Protein AF-Q9WV62-F1 (afdb_monomer)

Structure (mmCIF, N/CA/C/O backbone):
data_AF-Q9WV62-F1
#
_entry.id   AF-Q9WV62-F1
#
loop_
_atom_site.group_PDB
_atom_site.id
_atom_site.type_symbol
_atom_site.label_atom_id
_atom_site.label_alt_id
_atom_site.label_comp_id
_atom_site.label_asym_id
_atom_site.label_entity_id
_atom_site.label_seq_id
_atom_site.pdbx_PDB_ins_code
_atom_site.Cartn_x
_atom_site.Cartn_y
_atom_site.Cartn_z
_atom_site.occupancy
_atom_site.B_iso_or_equiv
_atom_site.auth_seq_id
_atom_site.auth_comp_id
_atom_site.auth_asym_id
_atom_site.auth_atom_id
_atom_site.pdbx_PDB_model_num
ATOM 1 N N . GLU A 1 1 ? -4.08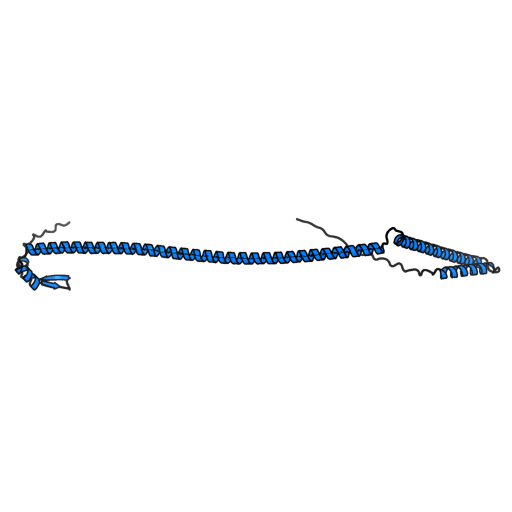3 11.890 56.267 1.00 41.19 1 GLU A N 1
ATOM 2 C CA . GLU A 1 1 ? -5.499 12.283 56.407 1.00 41.19 1 GLU A CA 1
ATOM 3 C C . GLU A 1 1 ? -6.311 11.123 55.871 1.00 41.19 1 GLU A C 1
ATOM 5 O O . GLU A 1 1 ? -6.013 10.694 54.770 1.00 41.19 1 GLU A O 1
ATOM 10 N N . GLU A 1 2 ? -7.192 10.442 56.586 1.00 40.41 2 GLU A N 1
ATOM 11 C CA . GLU A 1 2 ? -7.879 10.621 57.874 1.00 40.41 2 GLU A CA 1
ATOM 12 C C . GLU A 1 2 ? -7.953 9.192 58.484 1.00 40.41 2 GLU A C 1
ATOM 14 O O . GLU A 1 2 ? -7.933 8.214 57.744 1.00 40.41 2 GLU A O 1
ATOM 19 N N . GLY A 1 3 ? -7.889 8.916 59.784 1.00 34.06 3 GLY A N 1
ATOM 20 C CA . GLY A 1 3 ? -8.551 9.593 60.890 1.00 34.06 3 GLY A CA 1
ATOM 21 C C . GLY A 1 3 ? -9.685 8.684 61.392 1.00 34.06 3 GLY A C 1
ATOM 22 O O . GLY A 1 3 ? -10.777 8.761 60.860 1.00 34.06 3 GLY A O 1
ATOM 23 N N . GLU A 1 4 ? -9.348 7.819 62.361 1.00 38.19 4 GLU A N 1
ATOM 24 C CA . GLU A 1 4 ? -10.166 7.227 63.445 1.00 38.19 4 GLU A CA 1
ATOM 25 C C . GLU A 1 4 ? -11.560 6.606 63.188 1.00 38.19 4 GLU A C 1
ATOM 27 O O . GLU A 1 4 ? -12.448 7.208 62.604 1.00 38.19 4 GLU A O 1
ATOM 32 N N . LEU A 1 5 ? -11.818 5.448 63.814 1.00 36.91 5 LEU A N 1
ATOM 33 C CA . LEU A 1 5 ? -12.642 5.360 65.039 1.00 36.91 5 LEU A CA 1
ATOM 34 C C . LEU A 1 5 ? -12.782 3.894 65.483 1.00 36.91 5 LEU A C 1
ATOM 36 O O . LEU A 1 5 ? -13.153 3.015 64.707 1.00 36.91 5 LEU A O 1
ATOM 40 N N . GLY A 1 6 ? -12.434 3.639 66.745 1.00 34.38 6 GLY A N 1
ATOM 41 C CA . GLY A 1 6 ? -12.672 2.370 67.427 1.00 34.38 6 GLY A CA 1
ATOM 42 C C . GLY A 1 6 ? -14.039 2.322 68.113 1.00 34.38 6 GLY A C 1
ATOM 43 O O . GLY A 1 6 ? -14.614 3.361 68.410 1.00 34.38 6 GLY A O 1
ATOM 44 N N . GLU A 1 7 ? -14.499 1.111 68.424 1.00 36.28 7 GLU A N 1
ATOM 45 C CA . GLU A 1 7 ? -15.554 0.817 69.407 1.00 36.28 7 GLU A CA 1
ATOM 46 C C . GLU A 1 7 ? -15.188 -0.524 70.070 1.00 36.28 7 GLU A C 1
ATOM 48 O O . GLU A 1 7 ? -14.979 -1.536 69.405 1.00 36.28 7 GLU A O 1
ATOM 53 N N . ASP A 1 8 ? -14.746 -0.520 71.326 1.00 34.59 8 ASP A N 1
ATOM 54 C CA . ASP A 1 8 ? -15.547 -0.531 72.561 1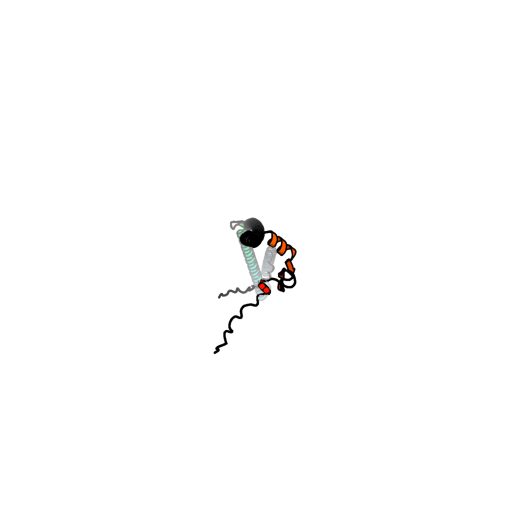.00 34.59 8 ASP A CA 1
ATOM 55 C C . ASP A 1 8 ? -16.194 -1.891 72.906 1.00 34.59 8 ASP A C 1
ATOM 57 O O . ASP A 1 8 ? -17.351 -2.187 72.644 1.00 34.59 8 ASP A O 1
ATOM 61 N N . GLY A 1 9 ? -15.413 -2.708 73.621 1.00 32.50 9 GLY A N 1
ATOM 62 C CA . GLY A 1 9 ? -15.735 -3.043 75.013 1.00 32.50 9 GLY A CA 1
ATOM 63 C C . GLY A 1 9 ? -17.034 -3.798 75.324 1.00 32.50 9 GLY A C 1
ATOM 64 O O . GLY A 1 9 ? -17.860 -3.306 76.094 1.00 32.50 9 GLY A O 1
ATOM 65 N N . GLU A 1 10 ? -17.159 -5.063 74.912 1.00 35.91 10 GLU A N 1
ATOM 66 C CA . GLU A 1 10 ? -18.197 -5.960 75.444 1.00 35.91 10 GLU A CA 1
ATOM 67 C C . GLU A 1 10 ? -17.921 -6.382 76.905 1.00 35.91 10 GLU A C 1
ATOM 69 O O . GLU A 1 10 ? -17.281 -7.395 77.208 1.00 35.91 10 GLU A O 1
ATOM 74 N N . LYS A 1 11 ? -18.471 -5.632 77.868 1.00 35.12 11 LYS A N 1
ATOM 75 C CA . LYS A 1 11 ? -18.585 -6.072 79.270 1.00 35.12 11 LYS A CA 1
ATOM 76 C C . LYS A 1 11 ? -19.773 -7.025 79.440 1.00 35.12 11 LYS A C 1
ATOM 78 O O . LYS A 1 11 ? -20.894 -6.613 79.737 1.00 35.12 11 LYS A O 1
ATOM 83 N N . ARG A 1 12 ? -19.505 -8.332 79.352 1.00 36.25 12 ARG A N 1
ATOM 84 C CA . ARG A 1 12 ? -20.416 -9.413 79.779 1.00 36.25 12 ARG A CA 1
ATOM 85 C C . ARG A 1 12 ? -20.779 -9.286 81.267 1.00 36.25 12 ARG A C 1
ATOM 87 O O . ARG A 1 12 ? -20.014 -9.661 82.156 1.00 36.25 12 ARG A O 1
ATOM 94 N N . LYS A 1 13 ? -21.987 -8.796 81.553 1.00 37.38 13 LYS A N 1
ATOM 95 C CA . LYS A 1 13 ? -22.591 -8.780 82.894 1.00 37.38 13 LYS A CA 1
ATOM 96 C C . LYS A 1 13 ? -23.084 -10.195 83.241 1.00 37.38 13 LYS A C 1
ATOM 98 O O . LYS A 1 13 ? -24.121 -10.634 82.751 1.00 37.38 13 LYS A O 1
ATOM 103 N N . LYS A 1 14 ? -22.341 -10.921 84.087 1.00 36.09 14 LYS A N 1
ATOM 104 C CA . LYS A 1 14 ? -22.789 -12.191 84.692 1.00 36.09 14 LYS A CA 1
ATOM 105 C C . LYS A 1 14 ? -24.082 -11.950 85.481 1.00 36.09 14 LYS A C 1
ATOM 107 O O . LYS A 1 14 ? -24.073 -11.248 86.493 1.00 36.09 14 LYS A O 1
ATOM 112 N N . ARG A 1 15 ? -25.191 -12.531 85.014 1.00 34.88 15 ARG A N 1
ATOM 113 C CA . ARG A 1 15 ? -26.431 -12.662 85.786 1.00 34.88 15 ARG A CA 1
ATOM 114 C C . ARG A 1 15 ? -26.153 -13.577 86.979 1.00 34.88 15 ARG A C 1
ATOM 116 O O . ARG A 1 15 ? -25.592 -14.654 86.833 1.00 34.88 15 ARG A O 1
ATOM 123 N N . ARG A 1 16 ? -26.479 -13.078 88.165 1.00 35.31 16 ARG A N 1
ATOM 124 C CA . ARG A 1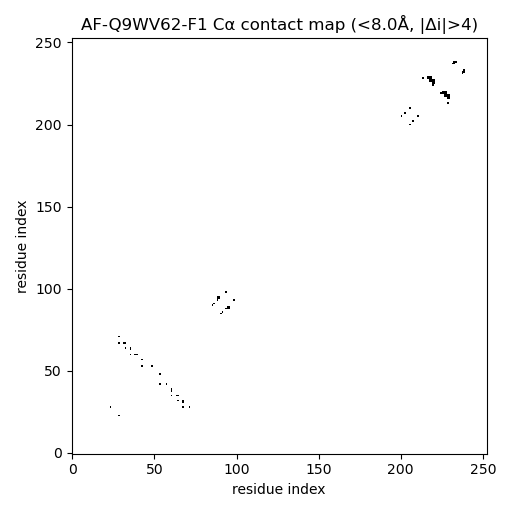 16 ? -26.331 -13.756 89.450 1.00 35.31 16 ARG A CA 1
ATOM 125 C C . ARG A 1 16 ? -27.548 -14.661 89.627 1.00 35.31 16 ARG A C 1
ATOM 127 O O . ARG A 1 16 ? -28.652 -14.148 89.794 1.00 35.31 16 ARG A O 1
ATOM 134 N N . ASP A 1 17 ? -27.337 -15.971 89.566 1.00 33.44 17 ASP A N 1
ATOM 135 C CA . ASP A 1 17 ? -28.358 -16.976 89.853 1.00 33.44 17 ASP A CA 1
ATOM 136 C C . ASP A 1 17 ? -28.825 -16.826 91.308 1.00 33.44 17 ASP A C 1
ATOM 138 O O . ASP A 1 17 ? -28.096 -17.119 92.258 1.00 33.44 17 ASP A O 1
ATOM 142 N N . GLN A 1 18 ? -30.042 -16.312 91.501 1.00 34.94 18 GLN A N 1
ATOM 143 C CA . GLN A 1 18 ? -30.726 -16.404 92.786 1.00 34.94 18 GLN A CA 1
ATOM 144 C C . GLN A 1 18 ? -31.333 -17.800 92.892 1.00 34.94 18 GLN A C 1
ATOM 146 O O . GLN A 1 18 ? -32.339 -18.110 92.258 1.00 34.94 18 GLN A O 1
ATOM 151 N N . ALA A 1 19 ? -30.689 -18.633 93.706 1.00 33.59 19 ALA A N 1
ATOM 152 C CA . ALA A 1 19 ? -31.192 -19.923 94.142 1.00 33.59 19 ALA A CA 1
ATOM 153 C C . ALA A 1 19 ? -32.642 -19.792 94.640 1.00 33.59 19 ALA A C 1
ATOM 155 O O . ALA A 1 19 ? -32.932 -19.078 95.603 1.00 33.59 19 ALA A O 1
ATOM 156 N N . GLY A 1 20 ? -33.554 -20.485 93.958 1.00 34.28 20 GLY A N 1
ATOM 157 C CA . GLY A 1 20 ? -34.961 -20.548 94.316 1.00 34.28 20 GLY A CA 1
ATOM 158 C C . GLY A 1 20 ? -35.141 -21.178 95.693 1.00 34.28 20 GLY A C 1
ATOM 159 O O . GLY A 1 20 ? -34.970 -22.385 95.866 1.00 34.28 20 GLY A O 1
ATOM 160 N N . LYS A 1 21 ? -35.541 -20.368 96.677 1.00 41.75 21 LYS A N 1
ATOM 161 C CA . LYS A 1 21 ? -36.228 -20.878 97.866 1.00 41.75 21 LYS A CA 1
ATOM 162 C C . LYS A 1 21 ? -37.435 -21.683 97.376 1.00 41.75 21 LYS A C 1
ATOM 164 O O . LYS A 1 21 ? -38.286 -21.139 96.672 1.00 41.75 21 LYS A O 1
ATOM 169 N N . LYS A 1 22 ? -37.486 -22.977 97.714 1.00 44.25 22 LYS A N 1
ATOM 170 C CA . LYS A 1 22 ? -38.642 -23.850 97.463 1.00 44.25 22 LYS A CA 1
ATOM 171 C C . LYS A 1 22 ? -39.891 -23.160 98.018 1.00 44.25 22 LYS A C 1
ATOM 173 O O . LYS A 1 22 ? -40.041 -23.049 99.231 1.00 44.25 22 LYS A O 1
ATOM 178 N N . LYS A 1 23 ? -40.751 -22.666 97.124 1.00 53.47 23 LYS A N 1
ATOM 179 C CA . LYS A 1 23 ? -42.037 -22.068 97.487 1.00 53.47 23 LYS A CA 1
ATOM 180 C C . LYS A 1 23 ? -42.923 -23.175 98.054 1.00 53.47 23 LYS A C 1
ATOM 182 O O . LYS A 1 23 ? -43.078 -24.229 97.440 1.00 53.47 23 LYS A O 1
ATOM 187 N N . VAL A 1 24 ? -43.437 -22.953 99.255 1.00 56.94 24 VAL A N 1
ATOM 188 C CA . VAL A 1 24 ? -44.363 -23.862 99.931 1.00 56.94 24 VAL A CA 1
ATOM 189 C C . VAL A 1 24 ? -45.690 -23.830 99.163 1.00 56.94 24 VAL A C 1
ATOM 191 O O . VAL A 1 24 ? -46.169 -22.757 98.806 1.00 56.94 24 VAL A O 1
ATOM 194 N N . SER A 1 25 ? -46.239 -25.005 98.839 1.00 61.03 25 SER A N 1
ATOM 195 C CA . SER A 1 25 ? -47.525 -25.130 98.133 1.00 61.03 25 SER A CA 1
ATOM 196 C C . SER A 1 25 ? -48.659 -24.520 98.976 1.00 61.03 25 SER A C 1
ATOM 198 O O . SER A 1 25 ? -48.584 -24.643 100.202 1.00 61.03 25 SER A O 1
ATOM 200 N N . PRO A 1 26 ? -49.707 -23.920 98.376 1.00 64.62 26 PRO A N 1
ATOM 201 C CA . PRO A 1 26 ? -50.874 -23.408 99.103 1.00 64.62 26 PRO A CA 1
ATOM 202 C C . PRO A 1 26 ? -51.447 -24.402 100.125 1.00 64.62 26 PRO A C 1
ATOM 204 O O . PRO A 1 26 ? -51.700 -24.029 101.270 1.00 64.62 26 PRO A O 1
ATOM 207 N N . ASP A 1 27 ? -51.510 -25.687 99.764 1.00 65.56 27 ASP A N 1
ATOM 208 C CA . ASP A 1 27 ? -51.977 -26.762 100.654 1.00 65.56 27 ASP A CA 1
ATOM 209 C C . ASP A 1 27 ? -51.076 -26.959 101.880 1.00 65.56 27 ASP A C 1
ATOM 211 O O . ASP A 1 27 ? -51.550 -27.170 102.994 1.00 65.56 27 ASP A O 1
ATOM 215 N N . LYS A 1 28 ? -49.758 -26.808 101.706 1.00 66.12 28 LYS A N 1
ATOM 216 C CA . LYS A 1 28 ? -48.784 -26.919 102.802 1.00 66.12 28 LYS A CA 1
ATOM 217 C C . LYS A 1 28 ? -48.803 -25.697 103.725 1.00 66.12 28 LYS A C 1
ATOM 219 O O . LYS A 1 28 ? -48.453 -25.833 104.891 1.00 66.12 28 LYS A O 1
ATOM 224 N N . MET A 1 29 ? -49.210 -24.520 103.235 1.00 64.00 29 MET A N 1
ATOM 225 C CA . MET A 1 29 ? -49.394 -23.326 104.075 1.00 64.00 29 MET A CA 1
ATOM 226 C C . MET A 1 29 ? -50.654 -23.430 104.947 1.00 64.00 29 MET A C 1
ATOM 228 O O . MET A 1 29 ? -50.611 -23.014 106.101 1.00 64.00 29 MET A O 1
ATOM 232 N N . MET A 1 30 ? -51.737 -24.035 104.441 1.00 67.62 30 MET A N 1
ATOM 233 C CA . MET A 1 30 ? -52.932 -24.335 105.248 1.00 67.62 30 MET A CA 1
ATOM 234 C C . MET A 1 30 ? -52.665 -25.406 106.311 1.00 67.62 30 MET A C 1
ATOM 236 O O . MET A 1 30 ? -53.066 -25.240 107.460 1.00 67.62 30 MET A O 1
ATOM 240 N N . GLU A 1 31 ? -51.939 -26.473 105.967 1.00 71.81 31 GLU A N 1
ATOM 241 C CA . GLU A 1 31 ? -51.571 -27.522 106.929 1.00 71.81 31 GLU A CA 1
ATOM 242 C C . GLU A 1 31 ? -50.654 -26.984 108.045 1.00 71.81 31 GLU A C 1
ATOM 244 O O . GLU A 1 31 ? -50.772 -27.372 109.206 1.00 71.81 31 GLU A O 1
ATOM 249 N N . MET A 1 32 ? -49.755 -26.052 107.711 1.00 65.44 32 MET A N 1
ATOM 250 C CA . MET A 1 32 ? -48.879 -25.390 108.681 1.00 65.44 32 MET A CA 1
ATOM 251 C C . MET A 1 32 ? -49.648 -24.422 109.592 1.00 65.44 32 MET A C 1
ATOM 253 O O . MET A 1 32 ? -49.347 -24.357 110.780 1.00 65.44 32 MET A O 1
ATOM 257 N N . GLN A 1 33 ? -50.669 -23.733 109.070 1.00 65.00 33 GLN A N 1
ATOM 258 C CA . GLN A 1 33 ? -51.555 -22.878 109.867 1.00 65.00 33 GLN A CA 1
ATOM 259 C C . GLN A 1 33 ? -52.371 -23.705 110.871 1.00 65.00 33 GLN A C 1
ATOM 261 O O . GLN A 1 33 ? -52.410 -23.371 112.051 1.00 65.00 33 GLN A O 1
ATOM 266 N N . ALA A 1 34 ? -52.934 -24.835 110.430 1.00 75.00 34 ALA A N 1
ATOM 267 C CA . ALA A 1 34 ? -53.681 -25.743 111.300 1.00 75.00 34 ALA A CA 1
ATOM 268 C C . ALA A 1 34 ? -52.812 -26.319 112.436 1.00 75.00 34 ALA A C 1
ATOM 270 O O . ALA A 1 34 ? -53.258 -26.376 113.580 1.00 75.00 34 ALA A O 1
ATOM 271 N N . LYS A 1 35 ? -51.550 -26.673 112.148 1.00 73.25 35 LYS A N 1
ATOM 272 C CA . LYS A 1 35 ? -50.591 -27.149 113.163 1.00 73.25 35 LYS A CA 1
ATOM 273 C C . LYS A 1 35 ? -50.211 -26.065 114.174 1.00 73.25 35 LYS A C 1
ATOM 275 O O . LYS A 1 35 ? -50.093 -26.361 115.356 1.00 73.25 35 LYS A O 1
ATOM 280 N N . ILE A 1 36 ? -50.054 -24.816 113.735 1.00 69.44 36 ILE A N 1
ATOM 281 C CA . ILE A 1 36 ? -49.773 -23.680 114.629 1.00 69.44 36 ILE A CA 1
ATOM 282 C C . ILE A 1 36 ? -50.977 -23.386 115.540 1.00 69.44 36 ILE A C 1
ATOM 284 O O . ILE A 1 36 ? -50.789 -23.137 116.729 1.00 69.44 36 ILE A O 1
ATOM 288 N N . ASP A 1 37 ? -52.206 -23.486 115.027 1.00 68.19 37 ASP A N 1
ATOM 289 C CA . ASP A 1 37 ? -53.429 -23.285 115.815 1.00 68.19 37 ASP A CA 1
ATOM 290 C C . ASP A 1 37 ? -53.674 -24.426 116.827 1.00 68.19 37 ASP A C 1
ATOM 292 O O . ASP A 1 37 ? -54.131 -24.181 117.950 1.00 68.19 37 ASP A O 1
ATOM 296 N N . GLU A 1 38 ? -53.330 -25.668 116.471 1.00 72.94 38 GLU A N 1
ATOM 297 C CA . GLU A 1 38 ? -53.320 -26.810 117.396 1.00 72.94 38 GLU A CA 1
ATOM 298 C C . GLU A 1 38 ? -52.239 -26.671 118.475 1.00 72.94 38 GLU A C 1
ATOM 300 O O . GLU A 1 38 ? -52.534 -26.865 119.656 1.00 72.94 38 GLU A O 1
ATOM 305 N N . GLU A 1 39 ? -51.014 -26.277 118.111 1.00 66.94 39 GLU A N 1
ATOM 306 C CA . GLU A 1 39 ? -49.929 -26.012 119.066 1.00 66.94 39 GLU A CA 1
ATOM 307 C C . GLU A 1 39 ? -50.284 -24.848 120.009 1.00 66.94 39 GLU A C 1
ATOM 309 O O . GLU A 1 39 ? -50.022 -24.929 121.211 1.00 66.94 39 GLU A O 1
ATOM 314 N N . ARG A 1 40 ? -50.959 -23.803 119.507 1.00 65.19 40 ARG A N 1
ATOM 315 C CA . ARG A 1 40 ? -51.464 -22.674 120.303 1.00 65.19 40 ARG A CA 1
ATOM 316 C C . ARG A 1 40 ? -52.536 -23.103 121.307 1.00 65.19 40 ARG A C 1
ATOM 318 O O . ARG A 1 40 ? -52.457 -22.711 122.471 1.00 65.19 40 ARG A O 1
ATOM 325 N N . LYS A 1 41 ? -53.499 -23.937 120.895 1.00 66.00 41 LYS A N 1
ATOM 326 C CA . LYS A 1 41 ? -54.514 -24.507 121.802 1.00 66.00 41 LYS A CA 1
ATOM 327 C C . LYS A 1 41 ? -53.899 -25.453 122.834 1.00 66.00 41 LYS A C 1
ATOM 329 O O . LYS A 1 41 ? -54.262 -25.396 124.006 1.00 66.00 41 LYS A O 1
ATOM 334 N N . ALA A 1 42 ? -52.932 -26.278 122.435 1.00 64.69 42 ALA A N 1
ATOM 335 C CA . ALA A 1 42 ? -52.231 -27.179 123.346 1.00 64.69 42 ALA A CA 1
ATOM 336 C C . ALA A 1 42 ? -51.432 -26.411 124.419 1.00 64.69 42 ALA A C 1
ATOM 338 O O . ALA A 1 42 ? -51.444 -26.804 125.588 1.00 64.69 42 ALA A O 1
ATOM 339 N N . LEU A 1 43 ? -50.801 -25.289 124.051 1.00 57.03 43 LEU A N 1
ATOM 340 C CA . LEU A 1 43 ? -50.105 -24.384 124.978 1.00 57.03 43 LEU A CA 1
ATOM 341 C C . LEU A 1 43 ? -51.041 -23.608 125.916 1.00 57.03 43 LEU A C 1
ATOM 343 O O . LEU A 1 43 ? -50.617 -23.217 127.000 1.00 57.03 43 LEU A O 1
ATOM 347 N N . GLU A 1 44 ? -52.300 -23.393 125.535 1.00 58.09 44 GLU A N 1
ATOM 348 C CA . GLU A 1 44 ? -53.310 -22.750 126.387 1.00 58.09 44 GLU A CA 1
ATOM 349 C C . GLU A 1 44 ? -53.889 -23.715 127.438 1.00 58.09 44 GLU A C 1
ATOM 351 O O . GLU A 1 44 ? -54.230 -23.297 128.542 1.00 58.09 44 GLU A O 1
ATOM 356 N N . THR A 1 45 ? -53.931 -25.018 127.135 1.00 57.94 45 THR A N 1
ATOM 357 C CA . THR A 1 45 ? -54.460 -26.057 128.042 1.00 57.94 45 THR A CA 1
ATOM 358 C C . THR A 1 45 ? -53.463 -26.615 129.068 1.00 57.94 45 THR A C 1
ATOM 360 O O . THR A 1 45 ? -53.886 -27.243 130.037 1.00 57.94 45 THR A O 1
ATOM 363 N N . LYS A 1 46 ? -52.150 -26.395 128.906 1.00 53.47 46 LYS A N 1
ATOM 364 C CA . LYS A 1 46 ? -51.125 -26.832 129.875 1.00 53.47 46 LYS A CA 1
ATOM 365 C C . LYS A 1 46 ? -50.826 -25.711 130.879 1.00 53.47 46 LYS A C 1
ATOM 367 O O . LYS A 1 46 ? -50.114 -24.767 130.551 1.00 53.47 46 LYS A O 1
ATOM 372 N N . LEU A 1 47 ? -51.370 -25.824 132.093 1.00 50.28 47 LEU A N 1
ATOM 373 C CA . LEU A 1 47 ? -51.319 -24.794 133.147 1.00 50.28 47 LEU A CA 1
ATOM 374 C C . LEU A 1 47 ? -50.276 -25.049 134.261 1.00 50.28 47 LEU A C 1
ATOM 376 O O . LEU A 1 47 ? -50.250 -24.292 135.221 1.00 50.28 47 LEU A O 1
ATOM 380 N N . ASP A 1 48 ? -49.382 -26.034 134.096 1.00 50.75 48 ASP A N 1
ATOM 381 C CA . ASP A 1 48 ? -48.292 -26.358 135.040 1.00 50.75 48 ASP A CA 1
ATOM 382 C C . ASP A 1 48 ? -46.921 -26.411 134.334 1.00 50.75 48 ASP A C 1
ATOM 384 O O . ASP A 1 48 ? -46.328 -27.475 134.158 1.00 50.75 48 ASP A O 1
ATOM 388 N N . MET A 1 49 ? -46.408 -25.262 133.887 1.00 51.97 49 MET A N 1
ATOM 389 C CA . MET A 1 49 ? -45.017 -25.131 133.425 1.00 51.97 49 MET A CA 1
ATOM 390 C C . MET A 1 49 ? -44.421 -23.794 133.875 1.00 51.97 49 MET A C 1
ATOM 392 O O . MET A 1 49 ? -45.124 -22.785 133.936 1.00 51.97 49 MET A O 1
ATOM 396 N N . GLU A 1 50 ? -43.119 -23.798 134.172 1.00 56.69 50 GLU A N 1
ATOM 397 C CA . GLU A 1 50 ? -42.339 -22.623 134.571 1.00 56.69 50 GLU A CA 1
ATOM 398 C C . GLU A 1 50 ? -42.505 -21.467 133.567 1.00 56.69 50 GLU A C 1
ATOM 400 O O . GLU A 1 50 ? -42.456 -21.643 132.344 1.00 56.69 50 GLU A O 1
ATOM 405 N N . GLU A 1 51 ? -42.715 -20.259 134.095 1.00 55.38 51 GLU A N 1
ATOM 406 C CA . GLU A 1 51 ? -43.139 -19.063 133.354 1.00 55.38 51 GLU A CA 1
ATOM 407 C C . GLU A 1 51 ? -42.165 -18.666 132.216 1.00 55.38 51 GLU A C 1
ATOM 409 O O . GLU A 1 51 ? -42.573 -18.079 131.207 1.00 55.38 51 GLU A O 1
ATOM 414 N N . GLU A 1 52 ? -40.889 -19.061 132.317 1.00 56.75 52 GLU A N 1
ATOM 415 C CA . GLU A 1 52 ? -39.867 -18.844 131.284 1.00 56.75 52 GLU A CA 1
ATOM 416 C C . GLU A 1 52 ? -40.004 -19.761 130.057 1.00 56.75 52 GLU A C 1
ATOM 418 O O . GLU A 1 52 ? -39.783 -19.304 128.930 1.00 56.75 52 GLU A O 1
ATOM 423 N N . GLU A 1 53 ? -40.389 -21.031 130.222 1.00 57.88 53 GLU A N 1
ATOM 424 C CA . GLU A 1 53 ? -40.566 -21.951 129.088 1.00 57.88 53 GLU A CA 1
ATOM 425 C C . GLU A 1 53 ? -41.848 -21.638 128.312 1.00 57.88 53 GLU A C 1
ATOM 427 O O . GLU A 1 53 ? -41.851 -21.652 127.077 1.00 57.88 53 GLU A O 1
ATOM 432 N N . ARG A 1 54 ? -42.912 -21.230 129.018 1.00 62.34 54 ARG A N 1
ATOM 433 C CA . ARG A 1 54 ? -44.156 -20.756 128.397 1.00 62.34 54 ARG A CA 1
ATOM 434 C C . ARG A 1 54 ? -43.920 -19.508 127.546 1.00 62.34 54 ARG A C 1
ATOM 436 O O . ARG A 1 54 ? -44.444 -19.415 126.436 1.00 62.34 54 ARG A O 1
ATOM 443 N N . ASN A 1 55 ? -43.111 -18.563 128.027 1.00 64.12 55 ASN A N 1
ATOM 444 C CA . ASN A 1 55 ? -42.780 -17.355 127.269 1.00 64.12 55 ASN A CA 1
ATOM 445 C C . ASN A 1 55 ? -41.892 -17.645 126.051 1.00 64.12 55 ASN A C 1
ATOM 447 O O . ASN A 1 55 ? -42.124 -17.061 124.992 1.00 64.12 55 ASN A O 1
ATOM 451 N N . LYS A 1 56 ? -40.931 -18.575 126.145 1.00 72.38 56 LYS A N 1
ATOM 452 C CA . LYS A 1 56 ? -40.126 -19.008 124.986 1.00 72.38 56 LYS A CA 1
ATOM 453 C C . LYS A 1 56 ? -40.975 -19.719 123.932 1.00 72.38 56 LYS A C 1
ATOM 455 O O . LYS A 1 56 ? -40.882 -19.370 122.758 1.00 72.38 56 LYS A O 1
ATOM 460 N N . ALA A 1 57 ? -41.848 -20.639 124.343 1.00 68.06 57 ALA A N 1
ATOM 461 C CA . ALA A 1 57 ? -42.741 -21.358 123.436 1.00 68.06 57 ALA A CA 1
ATOM 462 C C . ALA A 1 57 ? -43.765 -20.424 122.768 1.00 68.06 57 ALA A C 1
ATOM 464 O O . ALA A 1 57 ? -44.019 -20.528 121.569 1.00 68.06 57 ALA A O 1
ATOM 465 N N . ARG A 1 58 ? -44.297 -19.443 123.510 1.00 68.44 58 ARG A N 1
ATOM 466 C CA . ARG A 1 58 ? -45.187 -18.413 122.958 1.00 68.44 58 ARG A CA 1
ATOM 467 C C . ARG A 1 58 ? -44.462 -17.490 121.978 1.00 68.44 58 ARG A C 1
ATOM 469 O O . ARG A 1 58 ? -45.017 -17.176 120.932 1.00 68.44 58 ARG A O 1
ATOM 476 N N . ALA A 1 59 ? -43.221 -17.103 122.274 1.00 76.31 59 ALA A N 1
ATOM 477 C CA . ALA A 1 59 ? -42.400 -16.298 121.371 1.00 76.31 59 ALA A CA 1
ATOM 478 C C . ALA A 1 59 ? -41.989 -17.069 120.103 1.00 76.31 59 ALA A C 1
ATOM 480 O O . ALA A 1 59 ? -41.885 -16.475 119.029 1.00 76.31 59 ALA A O 1
ATOM 481 N N . GLU A 1 60 ? -41.762 -18.382 120.197 1.00 76.81 60 GLU A N 1
ATOM 482 C CA . GLU A 1 60 ? -41.479 -19.227 119.034 1.00 76.81 60 GLU A CA 1
ATOM 483 C C . GLU A 1 60 ? -42.727 -19.435 118.165 1.00 76.81 60 GLU A C 1
ATOM 485 O O . GLU A 1 60 ? -42.634 -19.294 116.945 1.00 76.81 60 GLU A O 1
ATOM 490 N N . LEU A 1 61 ? -43.899 -19.663 118.771 1.00 72.94 61 LEU A N 1
ATOM 491 C CA . LEU A 1 61 ? -45.175 -19.682 118.048 1.00 72.94 61 LEU A CA 1
ATOM 492 C C . LEU A 1 61 ? -45.462 -18.343 117.367 1.00 72.94 61 LEU A C 1
ATOM 494 O O . LEU A 1 61 ? -45.795 -18.325 116.188 1.00 72.94 61 LEU A O 1
ATOM 498 N N . GLU A 1 62 ? -45.245 -17.220 118.052 1.00 77.31 62 GLU A N 1
ATOM 499 C CA . GLU A 1 62 ? -45.439 -15.889 117.469 1.00 77.31 62 GLU A CA 1
ATOM 500 C C . GLU A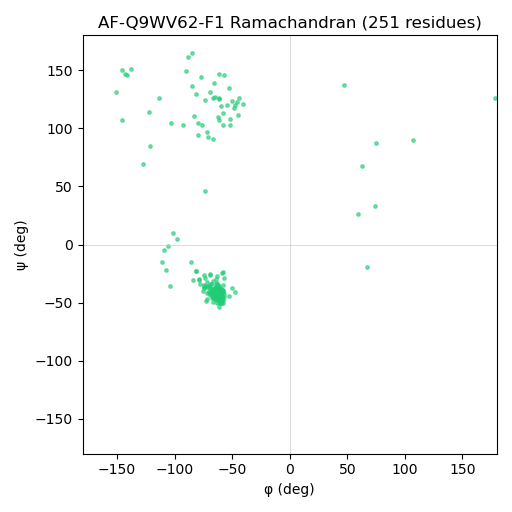 1 62 ? -44.457 -15.621 116.310 1.00 77.31 62 GLU A C 1
ATOM 502 O O . GLU A 1 62 ? -44.806 -14.970 115.324 1.00 77.31 62 GLU A O 1
ATOM 507 N N . ARG A 1 63 ? -43.223 -16.145 116.379 1.00 79.75 63 ARG A N 1
ATOM 508 C CA . ARG A 1 63 ? -42.275 -16.102 115.251 1.00 79.75 63 ARG A CA 1
ATOM 509 C C . ARG A 1 63 ? -42.751 -16.955 114.077 1.00 79.75 63 ARG A C 1
ATOM 511 O O . ARG A 1 63 ? -42.725 -16.465 112.950 1.00 79.75 63 ARG A O 1
ATOM 518 N N . ARG A 1 64 ? -43.219 -18.184 114.326 1.00 75.81 64 ARG A N 1
ATOM 519 C CA . ARG A 1 64 ? -43.760 -19.078 113.287 1.00 75.81 64 ARG A CA 1
ATOM 520 C C . ARG A 1 64 ? -45.013 -18.491 112.629 1.00 75.81 64 ARG A C 1
ATOM 522 O O . ARG A 1 64 ? -45.097 -18.508 111.406 1.00 75.81 64 ARG A O 1
ATOM 529 N N . GLU A 1 65 ? -45.923 -17.895 113.403 1.00 76.25 65 GLU A N 1
ATOM 530 C CA . GLU A 1 65 ? -47.092 -17.160 112.892 1.00 76.25 65 GLU A CA 1
ATOM 531 C C . GLU A 1 65 ? -46.665 -15.973 112.014 1.00 76.25 65 GLU A C 1
ATOM 533 O O . GLU A 1 65 ? -47.160 -15.816 110.897 1.00 76.25 65 GLU A O 1
ATOM 538 N N . LYS A 1 66 ? -45.703 -15.155 112.468 1.00 81.56 66 LYS A N 1
ATOM 539 C CA . LYS A 1 66 ? -45.191 -14.012 111.689 1.00 81.56 66 LYS A CA 1
ATOM 540 C C . LYS A 1 66 ? -44.513 -14.439 110.388 1.00 81.56 66 LYS A C 1
ATOM 542 O O . LYS A 1 66 ? -44.653 -13.745 109.382 1.00 81.56 66 LYS A O 1
ATOM 547 N N . ASP A 1 67 ? -43.776 -15.543 110.389 1.00 81.25 67 ASP A N 1
ATOM 548 C CA . ASP A 1 67 ? -43.100 -16.042 109.191 1.00 81.25 67 ASP A CA 1
ATOM 549 C C . ASP A 1 67 ? -44.079 -16.695 108.203 1.00 81.25 67 ASP A C 1
ATOM 551 O O . ASP A 1 67 ? -43.937 -16.500 106.993 1.00 81.25 67 ASP A O 1
ATOM 555 N N . LEU A 1 68 ? -45.120 -17.378 108.691 1.00 78.00 68 LEU A N 1
ATOM 556 C CA . LEU A 1 68 ? -46.205 -17.901 107.855 1.00 78.00 68 LEU A CA 1
ATOM 557 C C . LEU A 1 68 ? -47.015 -16.754 107.233 1.00 78.00 68 LEU A C 1
ATOM 559 O O . LEU A 1 68 ? -47.263 -16.764 106.027 1.00 78.00 68 LEU A O 1
ATOM 563 N N . LEU A 1 69 ? -47.326 -15.709 108.006 1.00 80.88 69 LEU A N 1
ATOM 564 C CA . LEU A 1 69 ? -48.000 -14.509 107.507 1.00 80.88 69 LEU A CA 1
ATOM 565 C C . LEU A 1 69 ? -47.173 -13.801 106.422 1.00 80.88 69 LEU A C 1
ATOM 567 O O . LEU A 1 69 ? -47.715 -13.422 105.386 1.00 80.88 69 LEU A O 1
ATOM 571 N N . LYS A 1 70 ? -45.853 -13.667 106.613 1.00 84.25 70 LYS A N 1
ATOM 572 C CA . LYS A 1 70 ? -44.951 -13.141 105.573 1.00 84.25 70 LYS A CA 1
ATOM 573 C C . LYS A 1 70 ? -44.956 -14.020 104.326 1.00 84.25 70 LYS A C 1
ATOM 575 O O . LYS A 1 70 ? -45.024 -13.489 103.225 1.00 84.25 70 LYS A O 1
ATOM 580 N N . ALA A 1 71 ? -44.924 -15.345 104.473 1.00 80.50 71 ALA A N 1
ATOM 581 C CA . ALA A 1 71 ? -44.972 -16.268 103.340 1.00 80.50 71 ALA A CA 1
ATOM 582 C C . ALA A 1 71 ? -46.307 -16.190 102.577 1.00 80.50 71 ALA A C 1
ATOM 584 O O . ALA A 1 71 ? -46.308 -16.208 101.345 1.00 80.50 71 ALA A O 1
ATOM 585 N N . GLN A 1 72 ? -47.432 -16.039 103.283 1.00 77.56 72 GLN A N 1
ATOM 586 C CA . GLN A 1 72 ? -48.745 -15.800 102.680 1.00 77.56 72 GLN A CA 1
ATOM 587 C C . GLN A 1 72 ? -48.794 -14.455 101.954 1.00 77.56 72 GLN A C 1
ATOM 589 O O . GLN A 1 72 ? -49.210 -14.413 100.800 1.00 77.56 72 GLN A O 1
ATOM 594 N N . GLN A 1 73 ? -48.304 -13.376 102.572 1.00 84.31 73 GLN A N 1
ATOM 595 C CA . GLN A 1 73 ? -48.211 -12.057 101.937 1.00 84.31 73 GLN A CA 1
ATOM 596 C C . GLN A 1 73 ? -47.310 -12.087 100.695 1.00 84.31 73 GLN A C 1
ATOM 598 O O . GLN A 1 73 ? -47.664 -11.533 99.656 1.00 84.31 73 GLN A O 1
ATOM 603 N N . GLU A 1 74 ? -46.169 -12.777 100.753 1.00 83.88 74 GLU A N 1
ATOM 604 C CA . GLU A 1 74 ? -45.287 -12.974 99.602 1.00 83.88 74 GLU A CA 1
ATOM 605 C C . GLU A 1 74 ? -45.984 -13.774 98.495 1.00 83.88 74 GLU A C 1
ATOM 607 O O . GLU A 1 74 ? -45.926 -13.376 97.330 1.00 83.88 74 GLU A O 1
ATOM 612 N N . HIS A 1 75 ? -46.680 -14.861 98.835 1.00 81.12 75 HIS A N 1
ATOM 613 C CA . HIS A 1 75 ? -47.438 -15.670 97.882 1.00 81.12 75 HIS A CA 1
ATOM 614 C C . HIS A 1 75 ? -48.567 -14.876 97.219 1.00 81.12 75 HIS A C 1
ATOM 616 O O . HIS A 1 75 ? -48.706 -14.910 95.997 1.00 81.12 75 HIS A O 1
ATOM 622 N N . GLN A 1 76 ? -49.319 -14.106 98.002 1.00 82.56 76 GLN A N 1
ATOM 623 C CA . GLN A 1 76 ? -50.400 -13.260 97.511 1.00 82.56 76 GLN A CA 1
ATOM 624 C C . GLN A 1 76 ? -49.851 -12.135 96.625 1.00 82.56 76 GLN A C 1
ATOM 626 O O . GLN A 1 76 ? -50.353 -11.932 95.524 1.00 82.56 76 GLN A O 1
ATOM 631 N N . SER A 1 77 ? -48.719 -11.525 96.997 1.00 84.94 77 SER A N 1
ATOM 632 C CA . SER A 1 77 ? -48.020 -10.550 96.146 1.00 84.94 77 SER A CA 1
ATOM 633 C C . SER A 1 77 ? -47.513 -11.159 94.831 1.00 84.94 77 SER A C 1
ATOM 635 O O . SER A 1 77 ? -47.446 -10.482 93.805 1.00 84.94 77 SER A O 1
ATOM 637 N N . LEU A 1 78 ? -47.126 -12.440 94.837 1.00 82.44 78 LEU A N 1
ATOM 638 C CA . LEU A 1 78 ? -46.683 -13.160 93.645 1.00 82.44 78 LEU A CA 1
ATOM 639 C C . LEU A 1 78 ? -47.860 -13.524 92.743 1.00 82.44 78 LEU A C 1
ATOM 641 O O . LEU A 1 78 ? -47.725 -13.396 91.530 1.00 82.44 78 LEU A O 1
ATOM 645 N N . LEU A 1 79 ? -48.994 -13.930 93.314 1.00 82.12 79 LEU A N 1
ATOM 646 C CA . LEU A 1 79 ? -50.238 -14.162 92.581 1.00 82.12 79 LEU A CA 1
ATOM 647 C C . LEU A 1 79 ? -50.769 -12.872 91.964 1.00 82.12 79 LEU A C 1
ATOM 649 O O . LEU A 1 79 ? -51.139 -12.871 90.797 1.00 82.12 79 LEU A O 1
ATOM 653 N N . GLU A 1 80 ? -50.734 -11.759 92.693 1.00 84.69 80 GLU A N 1
ATOM 654 C CA . GLU A 1 80 ? -51.092 -10.446 92.155 1.00 84.69 80 GLU A CA 1
ATOM 655 C C . GLU A 1 80 ? -50.168 -10.037 91.007 1.00 84.69 80 GLU A C 1
ATOM 657 O O . GLU A 1 80 ? -50.649 -9.558 89.982 1.00 84.69 80 GLU A O 1
ATOM 662 N N . LYS A 1 81 ? -48.854 -10.282 91.122 1.00 83.00 81 LYS A N 1
ATOM 663 C CA . LYS A 1 81 ? -47.895 -10.060 90.026 1.00 83.00 81 LYS A CA 1
ATOM 664 C C . LYS A 1 81 ? -48.158 -10.979 88.832 1.00 83.00 81 LYS A C 1
ATOM 666 O O . LYS A 1 81 ? -48.055 -10.512 87.703 1.00 83.00 81 LYS A O 1
ATOM 671 N N . LEU A 1 82 ? -48.503 -12.247 89.062 1.00 77.31 82 LEU A N 1
ATOM 672 C CA . LEU A 1 82 ? -48.822 -13.212 88.006 1.00 77.31 82 LEU A CA 1
ATOM 673 C C . LEU A 1 82 ? -50.110 -12.809 87.278 1.00 77.31 82 LEU A C 1
ATOM 675 O O . LEU A 1 82 ? -50.087 -12.637 86.068 1.00 77.31 82 LEU A O 1
ATOM 679 N N . SER A 1 83 ? -51.178 -12.509 88.021 1.00 77.06 83 SER A N 1
ATOM 680 C CA . SER A 1 83 ? -52.443 -11.988 87.489 1.00 77.06 83 SER A CA 1
ATOM 681 C C . SER A 1 83 ? -52.247 -10.645 86.780 1.00 77.06 83 SER A C 1
ATOM 683 O O . SER A 1 83 ? -52.874 -10.388 85.759 1.00 77.06 83 SER A O 1
ATOM 685 N N . ALA A 1 84 ? -51.374 -9.764 87.277 1.00 76.88 84 ALA A N 1
ATOM 686 C CA . ALA A 1 84 ? -51.059 -8.509 86.599 1.00 76.88 84 ALA A CA 1
ATOM 687 C C . ALA A 1 84 ? -50.291 -8.733 85.288 1.00 76.88 84 ALA A C 1
ATOM 689 O O . ALA A 1 84 ? -50.489 -7.973 84.344 1.00 76.88 84 ALA A O 1
ATOM 690 N N . LEU A 1 85 ? -49.428 -9.749 85.212 1.00 70.31 85 LEU A N 1
ATOM 691 C CA . LEU A 1 85 ? -48.750 -10.143 83.976 1.00 70.31 85 LEU A CA 1
ATOM 692 C C . LEU A 1 85 ? -49.724 -10.809 83.000 1.00 70.31 85 LEU A C 1
ATOM 694 O O . LEU A 1 85 ? -49.783 -10.386 81.855 1.00 70.31 85 LEU A O 1
ATOM 698 N N . GLU A 1 86 ? -50.552 -11.749 83.450 1.00 67.75 86 GLU A N 1
ATOM 699 C CA . GLU A 1 86 ? -51.603 -12.381 82.642 1.00 67.75 86 GLU A CA 1
ATOM 700 C C . GLU A 1 86 ? -52.598 -11.347 82.112 1.00 67.75 86 GLU A C 1
ATOM 702 O O . GLU A 1 86 ? -52.883 -11.315 80.921 1.00 67.75 86 GLU A O 1
ATOM 707 N N . LYS A 1 87 ? -53.053 -10.409 82.950 1.00 68.75 87 LYS A N 1
ATOM 708 C CA . LYS A 1 87 ? -53.895 -9.290 82.506 1.00 68.75 87 LYS A CA 1
ATOM 709 C C . LYS A 1 87 ? -53.151 -8.326 81.588 1.00 68.75 87 LYS A C 1
ATOM 711 O O . LYS A 1 87 ? -53.777 -7.751 80.715 1.00 68.75 87 LYS A O 1
ATOM 716 N N . LYS A 1 88 ? -51.840 -8.128 81.720 1.00 66.31 88 LYS A N 1
ATOM 717 C CA . LYS A 1 88 ? -51.081 -7.320 80.745 1.00 66.31 88 LYS A CA 1
ATOM 718 C C . LYS A 1 88 ? -50.912 -8.032 79.406 1.00 66.31 88 LYS A C 1
ATOM 720 O O . LYS A 1 88 ? -50.894 -7.361 78.384 1.00 66.31 88 LYS A O 1
ATOM 725 N N . VAL A 1 89 ? -50.822 -9.358 79.418 1.00 63.28 89 VAL A N 1
ATOM 726 C CA . VAL A 1 89 ? -50.710 -10.190 78.215 1.00 63.28 89 VAL A CA 1
ATOM 727 C C . VAL A 1 89 ? -52.069 -10.358 77.518 1.00 63.28 89 VAL A C 1
ATOM 729 O O . VAL A 1 89 ? -52.110 -10.370 76.296 1.00 63.28 89 VAL A O 1
ATOM 732 N N . ILE A 1 90 ? -53.175 -10.419 78.274 1.00 58.75 90 ILE A N 1
ATOM 733 C CA . ILE A 1 90 ? -54.531 -10.713 77.763 1.00 58.75 90 ILE A CA 1
ATOM 734 C C . ILE A 1 90 ? -55.427 -9.458 77.671 1.00 58.75 90 ILE A C 1
ATOM 736 O O . ILE A 1 90 ? -56.235 -9.336 76.759 1.00 58.75 90 ILE A O 1
ATOM 740 N N . VAL A 1 91 ? -55.305 -8.507 78.605 1.00 51.44 91 VAL A N 1
ATOM 741 C CA . VAL A 1 91 ? -56.167 -7.303 78.744 1.00 51.44 91 VAL A CA 1
ATOM 742 C C . VAL A 1 91 ? -55.421 -6.011 78.370 1.00 51.44 91 VAL A C 1
ATOM 744 O O . VAL A 1 91 ? -56.016 -4.939 78.274 1.00 51.44 91 VAL A O 1
ATOM 747 N N . GLY A 1 92 ? -54.122 -6.097 78.072 1.00 53.75 92 GLY A N 1
ATOM 748 C CA . GLY A 1 92 ? -53.327 -5.027 77.469 1.00 53.75 92 GLY A CA 1
ATOM 749 C C . GLY A 1 92 ? -53.634 -4.810 75.985 1.00 53.75 92 GLY A C 1
ATOM 750 O O . GLY A 1 92 ? -52.714 -4.705 75.188 1.00 53.75 92 GLY A O 1
ATOM 751 N N . GLY A 1 93 ? -54.913 -4.763 75.608 1.00 54.47 93 GLY A N 1
ATOM 752 C CA . GLY A 1 93 ? -55.415 -4.202 74.352 1.00 54.47 93 GLY A CA 1
ATOM 753 C C . GLY A 1 93 ? -55.059 -4.902 73.040 1.00 54.47 93 GLY A C 1
ATOM 754 O O . GLY A 1 93 ? -55.771 -4.667 72.074 1.00 54.47 93 GLY A O 1
ATOM 755 N N . VAL A 1 94 ? -54.028 -5.748 72.965 1.00 54.78 94 VAL A N 1
ATOM 756 C CA . VAL A 1 94 ? -53.770 -6.600 71.799 1.00 54.78 94 VAL A CA 1
ATOM 757 C C . VAL A 1 94 ? -53.051 -7.876 72.224 1.00 54.78 94 VAL A C 1
ATOM 759 O O . VAL A 1 94 ? -52.051 -7.807 72.934 1.00 54.78 94 VAL A O 1
ATOM 762 N N . ASP A 1 95 ? -53.556 -9.012 71.752 1.00 66.44 95 ASP A N 1
ATOM 763 C CA . ASP A 1 95 ? -52.962 -10.340 71.879 1.00 66.44 95 ASP A CA 1
ATOM 764 C C . ASP A 1 95 ? -51.497 -10.320 71.399 1.00 66.44 95 ASP A C 1
ATOM 766 O O . ASP A 1 95 ? -51.204 -10.213 70.206 1.00 66.44 95 ASP A O 1
ATOM 770 N N . LEU A 1 96 ? -50.557 -10.313 72.351 1.00 66.75 96 LEU A N 1
ATOM 771 C CA . LEU A 1 96 ? -49.120 -10.192 72.077 1.00 66.75 96 LEU A CA 1
ATOM 772 C C . LEU A 1 96 ? -48.592 -11.371 71.255 1.00 66.75 96 LEU A C 1
ATOM 774 O O . LEU A 1 96 ? -47.611 -11.208 70.533 1.00 66.75 96 LEU A O 1
ATOM 778 N N . LEU A 1 97 ? -49.241 -12.532 71.368 1.00 72.50 97 LEU A N 1
ATOM 779 C CA . LEU A 1 97 ? -48.903 -13.715 70.591 1.00 72.50 97 LEU A CA 1
ATOM 780 C C . LEU A 1 97 ? -49.343 -13.531 69.133 1.00 72.50 97 LEU A C 1
ATOM 782 O O . LEU A 1 97 ? -48.520 -13.667 68.234 1.00 72.50 97 LEU A O 1
ATOM 786 N N . ALA A 1 98 ? -50.588 -13.099 68.909 1.00 78.06 98 ALA A N 1
ATOM 787 C CA . ALA A 1 98 ? -51.093 -12.804 67.567 1.00 78.06 98 ALA A CA 1
ATOM 788 C C . ALA A 1 98 ? -50.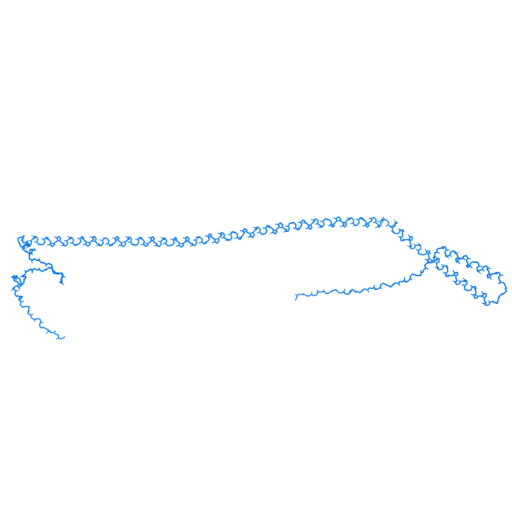295 -11.686 66.873 1.00 78.06 98 ALA A C 1
ATOM 790 O O . ALA A 1 98 ? -49.966 -11.796 65.698 1.00 78.06 98 ALA A O 1
ATOM 791 N N . LYS A 1 99 ? -49.893 -10.637 67.604 1.00 80.12 99 LYS A N 1
ATOM 792 C CA . LYS A 1 99 ? -49.003 -9.585 67.078 1.00 80.12 99 LYS A CA 1
ATOM 793 C C . LYS A 1 99 ? -47.618 -10.098 66.686 1.00 80.12 99 LYS A C 1
ATOM 795 O O . LYS A 1 99 ? -47.031 -9.569 65.746 1.00 80.12 99 LYS A O 1
ATOM 800 N N . ALA A 1 100 ? -47.073 -11.063 67.424 1.00 81.56 100 ALA A N 1
ATOM 801 C CA . ALA A 1 100 ? -45.789 -11.671 67.093 1.00 81.56 100 ALA A CA 1
ATOM 802 C C . ALA A 1 100 ? -45.905 -12.540 65.831 1.00 81.56 100 ALA A C 1
ATOM 804 O O . ALA A 1 100 ? -45.058 -12.420 64.952 1.00 81.56 100 ALA A O 1
ATOM 805 N N . GLU A 1 101 ? -46.982 -13.322 65.697 1.00 84.44 101 GLU A N 1
ATOM 806 C CA . GLU A 1 101 ? -47.277 -14.095 64.479 1.00 84.44 101 GLU A CA 1
ATOM 807 C C . GLU A 1 101 ? -47.523 -13.189 63.259 1.00 84.44 101 GLU A C 1
ATOM 809 O O . GLU A 1 101 ? -47.049 -13.473 62.161 1.00 84.44 101 GLU A O 1
ATOM 814 N N . GLU A 1 102 ? -48.229 -12.067 63.431 1.00 86.06 102 GLU A N 1
ATOM 815 C CA . GLU A 1 102 ? -48.411 -11.066 62.372 1.00 86.06 102 GLU A CA 1
ATOM 816 C C . GLU A 1 102 ? -47.079 -10.421 61.962 1.00 86.06 102 GLU A C 1
ATOM 818 O O . GLU A 1 102 ? -46.818 -10.255 60.771 1.00 86.06 102 GLU A O 1
ATOM 823 N N . GLN A 1 103 ? -46.212 -10.086 62.924 1.00 86.12 103 GLN A N 1
ATOM 824 C CA . GLN A 1 103 ? -44.871 -9.558 62.646 1.00 86.12 103 GLN A CA 1
ATOM 825 C C . GLN A 1 103 ? -43.972 -10.584 61.950 1.00 86.12 103 GLN A C 1
ATOM 827 O O . GLN A 1 103 ? -43.212 -10.207 61.061 1.00 86.12 103 GLN A O 1
ATOM 832 N N . GLU A 1 104 ? -44.060 -11.861 62.322 1.00 87.06 104 GLU A N 1
ATOM 833 C CA . GLU A 1 104 ? -43.321 -12.952 61.681 1.00 87.06 104 GLU A CA 1
ATOM 834 C C . GLU A 1 104 ? -43.754 -13.134 60.223 1.00 87.06 104 GLU A C 1
ATOM 836 O O . GLU A 1 104 ? -42.899 -13.144 59.338 1.00 87.06 104 GLU A O 1
ATOM 841 N N . LYS A 1 105 ? -45.064 -13.136 59.942 1.00 92.94 105 LYS A N 1
ATOM 842 C CA . LYS A 1 105 ? -45.583 -13.170 58.563 1.00 92.94 105 LYS A CA 1
ATOM 843 C C . LYS A 1 105 ? -45.130 -11.971 57.731 1.00 92.94 105 LYS A C 1
ATOM 845 O O . LYS A 1 105 ? -44.687 -12.147 56.602 1.00 92.94 105 LYS A O 1
ATOM 850 N N . LEU A 1 106 ? -45.179 -10.761 58.292 1.00 93.12 106 LEU A N 1
ATOM 851 C CA . LEU A 1 106 ? -44.679 -9.548 57.629 1.00 93.12 106 LEU A CA 1
ATOM 852 C C . LEU A 1 106 ? -43.173 -9.624 57.326 1.00 93.12 106 LEU A C 1
ATOM 854 O O . LEU A 1 106 ? -42.723 -9.145 56.284 1.00 93.12 106 LEU A O 1
ATOM 858 N N . LEU A 1 107 ? -42.381 -10.221 58.222 1.00 93.94 107 LEU A N 1
ATOM 859 C CA . LEU A 1 107 ? -40.952 -10.447 58.001 1.00 93.94 107 LEU A CA 1
ATOM 860 C C . LEU A 1 107 ? -40.699 -11.506 56.924 1.00 93.94 107 LEU A C 1
ATOM 862 O O . LEU A 1 107 ? -39.800 -11.316 56.107 1.00 93.94 107 LEU A O 1
ATOM 866 N N . GLU A 1 108 ? -41.480 -12.587 56.888 1.00 93.69 108 GLU A N 1
ATOM 867 C CA . GLU A 1 108 ? -41.403 -13.600 55.830 1.00 93.69 108 GLU A CA 1
ATOM 868 C C . GLU A 1 108 ? -41.771 -13.025 54.459 1.00 93.69 108 GLU A C 1
ATOM 870 O O . GLU A 1 108 ? -41.022 -13.218 53.501 1.00 93.69 108 GLU A O 1
ATOM 875 N N . GLU A 1 109 ? -42.864 -12.264 54.361 1.00 94.06 109 GLU A N 1
ATOM 876 C CA . GLU A 1 109 ? -43.278 -11.587 53.125 1.00 94.06 109 GLU A CA 1
ATOM 877 C C . GLU A 1 109 ? -42.209 -10.595 52.639 1.00 94.06 109 GLU A C 1
ATOM 879 O O . GLU A 1 109 ? -41.850 -10.584 51.460 1.00 94.06 109 GLU A O 1
ATOM 884 N N . SER A 1 110 ? -41.631 -9.814 53.557 1.00 93.19 110 SER A N 1
ATOM 885 C CA . SER A 1 110 ? -40.531 -8.890 53.259 1.00 93.19 110 SER A CA 1
ATOM 886 C C . SER A 1 110 ? -39.263 -9.621 52.803 1.00 93.19 110 SER A C 1
ATOM 888 O O . SER A 1 110 ? -38.639 -9.228 51.816 1.00 93.19 110 SER A O 1
ATOM 890 N N . ASN A 1 111 ? -38.890 -10.720 53.468 1.00 93.50 111 ASN A N 1
ATOM 891 C CA . ASN A 1 111 ? -37.738 -11.537 53.081 1.00 93.50 111 ASN A CA 1
ATOM 892 C C . ASN A 1 111 ? -37.932 -12.169 51.698 1.00 93.50 111 ASN A C 1
ATOM 894 O O . ASN A 1 111 ? -37.007 -12.141 50.886 1.00 93.50 111 ASN A O 1
ATOM 898 N N . MET A 1 112 ? -39.131 -12.678 51.408 1.00 95.56 112 MET A N 1
ATOM 899 C CA . MET A 1 112 ? -39.501 -13.198 50.090 1.00 95.56 112 MET A CA 1
ATOM 900 C C . MET A 1 112 ? -39.360 -12.122 49.008 1.00 95.56 112 MET A C 1
ATOM 902 O O . MET A 1 112 ? -38.720 -12.356 47.981 1.00 95.56 112 MET A O 1
ATOM 906 N N . GLU A 1 113 ? -39.879 -10.913 49.245 1.00 95.19 113 GLU A N 1
ATOM 907 C CA . GLU A 1 113 ? -39.743 -9.803 48.297 1.00 95.19 113 GLU A CA 1
ATOM 908 C C . GLU A 1 113 ? -38.270 -9.407 48.091 1.00 95.19 113 GLU A C 1
ATOM 910 O O . GLU A 1 113 ? -37.830 -9.124 46.972 1.00 95.19 113 GLU A O 1
ATOM 915 N N . LEU A 1 114 ? -37.474 -9.416 49.161 1.00 95.62 114 LEU A N 1
ATOM 916 C CA . LEU A 1 114 ? -36.053 -9.082 49.116 1.00 95.62 114 LEU A CA 1
ATOM 917 C C . LEU A 1 114 ? -35.251 -10.136 48.338 1.00 95.62 114 LEU A C 1
ATOM 919 O O . LEU A 1 114 ? -34.375 -9.776 47.547 1.00 95.62 114 LEU A O 1
ATOM 923 N N . GLU A 1 115 ? -35.574 -11.421 48.493 1.00 95.69 115 GLU A N 1
ATOM 924 C CA . GLU A 1 115 ? -35.005 -12.501 47.685 1.00 95.69 115 GLU A CA 1
ATOM 925 C C . GLU A 1 115 ? -35.388 -12.391 46.208 1.00 95.69 115 GLU A C 1
ATOM 927 O O . GLU A 1 115 ? -34.528 -12.563 45.341 1.00 95.69 115 GLU A O 1
ATOM 932 N N . GLU A 1 116 ? -36.644 -12.072 45.891 1.00 96.31 116 GLU A N 1
ATOM 933 C CA . GLU A 1 116 ? -37.061 -11.839 44.507 1.00 96.31 116 GLU A CA 1
ATOM 934 C C . GLU A 1 116 ? -36.313 -10.661 43.883 1.00 96.31 116 GLU A C 1
ATOM 936 O O . GLU A 1 116 ? -35.826 -10.759 42.754 1.00 96.31 116 GLU A O 1
ATOM 941 N N . ARG A 1 117 ? -36.171 -9.554 44.622 1.00 95.62 117 ARG A N 1
ATOM 942 C CA . ARG A 1 117 ? -35.390 -8.394 44.175 1.00 95.62 117 ARG A CA 1
ATOM 943 C C . ARG A 1 117 ? -33.923 -8.759 43.961 1.00 95.62 117 ARG A C 1
ATOM 945 O O . ARG A 1 117 ? -33.355 -8.345 42.952 1.00 95.62 117 ARG A O 1
ATOM 952 N N . ARG A 1 118 ? -33.323 -9.565 44.845 1.00 96.19 118 ARG A N 1
ATOM 953 C CA . ARG A 1 118 ? -31.952 -10.078 44.668 1.00 96.19 118 ARG A CA 1
ATOM 954 C C . ARG A 1 118 ? -31.826 -10.946 43.420 1.00 96.19 118 ARG A C 1
ATOM 956 O O . ARG A 1 118 ? -30.928 -10.701 42.624 1.00 96.19 118 ARG A O 1
ATOM 963 N N . LYS A 1 119 ? -32.747 -11.890 43.197 1.00 97.00 119 LYS A N 1
ATOM 964 C CA . LYS A 1 119 ? -32.753 -12.749 41.999 1.00 97.00 119 LYS A CA 1
ATOM 965 C C . LYS A 1 119 ? -32.883 -11.930 40.713 1.00 97.00 119 LYS A C 1
ATOM 967 O O . LYS A 1 119 ? -32.128 -12.163 39.775 1.00 97.00 119 LYS A O 1
ATOM 972 N N . ARG A 1 120 ? -33.782 -10.938 40.678 1.00 96.19 120 ARG A N 1
ATOM 973 C CA . ARG A 1 120 ? -33.921 -10.020 39.529 1.00 96.19 120 ARG A CA 1
ATOM 974 C C . ARG A 1 120 ? -32.655 -9.191 39.309 1.00 96.19 120 ARG A C 1
ATOM 976 O O . ARG A 1 120 ? -32.215 -9.052 38.175 1.00 96.19 120 ARG A O 1
ATOM 983 N N . ALA A 1 121 ? -32.049 -8.669 40.376 1.00 95.62 121 ALA A N 1
ATOM 984 C CA . ALA A 1 121 ? -30.802 -7.912 40.282 1.00 95.62 121 ALA A CA 1
ATOM 985 C C . ALA A 1 121 ? -29.639 -8.776 39.766 1.00 95.62 121 ALA A C 1
ATOM 987 O O . ALA A 1 121 ? -28.861 -8.318 38.934 1.00 95.62 121 ALA A O 1
ATOM 988 N N . GLU A 1 122 ? -29.536 -10.031 40.208 1.00 96.56 122 GLU A N 1
ATOM 989 C CA . GLU A 1 122 ? -28.540 -10.979 39.700 1.00 96.56 122 GLU A CA 1
ATOM 990 C C . GLU A 1 122 ? -28.772 -11.348 38.232 1.00 96.56 122 GLU A C 1
ATOM 992 O O . GLU A 1 122 ? -27.806 -11.435 37.479 1.00 96.56 122 GLU A O 1
ATOM 997 N N . GLN A 1 123 ? -30.026 -11.537 37.808 1.00 96.88 123 GLN A N 1
ATOM 998 C CA . GLN A 1 123 ? -30.369 -11.777 36.400 1.00 96.88 123 GLN A CA 1
ATOM 999 C C . GLN A 1 123 ? -29.965 -10.592 35.522 1.00 96.88 123 GLN A C 1
ATOM 1001 O O . GLN A 1 123 ? -29.223 -10.778 34.563 1.00 96.88 123 GLN A O 1
ATOM 1006 N N . LEU A 1 124 ? -30.350 -9.372 35.909 1.00 97.12 124 LEU A N 1
ATOM 1007 C CA . LEU A 1 124 ? -29.963 -8.153 35.194 1.00 97.12 124 LEU A CA 1
ATOM 1008 C C . LEU A 1 124 ? -28.443 -7.976 35.141 1.00 97.12 124 LEU A C 1
ATOM 1010 O O . LEU A 1 124 ? -27.908 -7.548 34.124 1.00 97.12 124 LEU A O 1
ATOM 1014 N N . ARG A 1 125 ? -27.734 -8.316 36.223 1.00 96.69 125 ARG A N 1
ATOM 1015 C CA . ARG A 1 125 ? -26.270 -8.242 36.258 1.00 96.69 125 ARG A CA 1
ATOM 1016 C C . ARG A 1 125 ? -25.627 -9.232 35.286 1.00 96.69 125 ARG A C 1
ATOM 1018 O O . ARG A 1 125 ? -24.682 -8.852 34.606 1.00 96.69 125 ARG A O 1
ATOM 1025 N N . LYS A 1 126 ? -26.142 -10.462 35.203 1.00 97.12 126 LYS A N 1
ATOM 1026 C CA . LYS A 1 126 ? -25.669 -11.466 34.236 1.00 97.12 126 LYS A CA 1
ATOM 1027 C C . LYS A 1 126 ? -25.945 -11.040 32.797 1.00 97.12 126 LYS A C 1
ATOM 1029 O O . LYS A 1 126 ? -25.045 -11.109 31.974 1.00 97.12 126 LYS A O 1
ATOM 1034 N N . GLU A 1 127 ? -27.146 -10.543 32.512 1.00 96.88 127 GLU A N 1
ATOM 1035 C CA . GLU A 1 127 ? -27.491 -10.025 31.182 1.00 96.88 127 GLU A CA 1
ATOM 1036 C C . GLU A 1 127 ? -26.597 -8.843 30.783 1.00 96.88 127 GLU A C 1
ATOM 1038 O O . GLU A 1 127 ? -26.169 -8.750 29.634 1.00 96.88 127 GLU A O 1
ATOM 1043 N N . LEU A 1 128 ? -26.281 -7.948 31.726 1.00 96.75 128 LEU A N 1
ATOM 1044 C CA . LEU A 1 128 ? -25.361 -6.837 31.485 1.00 96.75 128 LEU A CA 1
ATOM 1045 C C . LEU A 1 128 ? -23.952 -7.344 31.151 1.00 96.75 128 LEU A C 1
ATOM 1047 O O . LEU A 1 128 ? -23.356 -6.875 30.188 1.00 96.75 128 LEU A O 1
ATOM 1051 N N . GLU A 1 129 ? -23.449 -8.321 31.906 1.00 96.75 129 GLU A N 1
ATOM 1052 C CA . GLU A 1 129 ? -22.126 -8.915 31.693 1.00 96.75 129 GLU A CA 1
ATOM 1053 C C . GLU A 1 129 ? -22.034 -9.641 30.339 1.00 96.75 129 GLU A C 1
ATOM 1055 O O . GLU A 1 129 ? -21.057 -9.466 29.614 1.00 96.75 129 GLU A O 1
ATOM 1060 N N . GLU A 1 130 ? -23.076 -10.374 29.935 1.00 97.00 130 GLU A N 1
ATOM 1061 C CA . GLU A 1 130 ? -23.158 -10.988 28.602 1.00 97.00 130 GLU A CA 1
ATOM 1062 C C . GLU A 1 130 ? -23.158 -9.930 27.489 1.00 97.00 130 GLU A C 1
ATOM 1064 O O . GLU A 1 130 ? -22.436 -10.061 26.500 1.00 97.00 130 GLU A O 1
ATOM 1069 N N . LYS A 1 131 ? -23.915 -8.837 27.653 1.00 97.12 131 LYS A N 1
ATOM 1070 C CA . LYS A 1 131 ? -23.933 -7.730 26.682 1.00 97.12 131 LYS A CA 1
ATOM 1071 C C . LYS A 1 131 ? -22.594 -7.004 26.607 1.00 97.12 131 LYS A C 1
ATOM 1073 O O . LYS A 1 131 ? -22.189 -6.592 25.520 1.00 97.12 131 LYS A O 1
ATOM 1078 N N . GLU A 1 132 ? -21.911 -6.829 27.732 1.00 95.75 132 GLU A N 1
ATOM 1079 C CA . GLU A 1 132 ? -20.565 -6.260 27.774 1.00 95.75 132 GLU A CA 1
ATOM 1080 C C . GLU A 1 132 ? -19.560 -7.165 27.053 1.00 95.75 132 GLU A C 1
ATOM 1082 O O . GLU A 1 132 ? -18.790 -6.666 26.233 1.00 95.75 132 GLU A O 1
ATOM 1087 N N . GLN A 1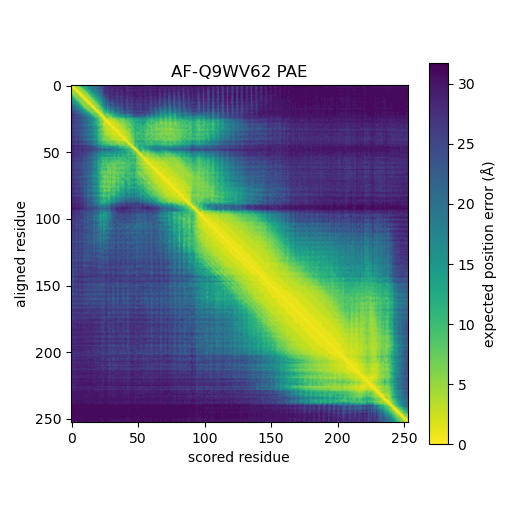 133 ? -19.622 -8.484 27.259 1.00 95.62 133 GLN A N 1
ATOM 1088 C CA . GLN A 1 133 ? -18.793 -9.451 26.530 1.00 95.62 133 GLN A CA 1
ATOM 1089 C C . GLN A 1 133 ? -19.070 -9.429 25.021 1.00 95.62 133 GLN A C 1
ATOM 1091 O O . GLN A 1 133 ? -18.137 -9.315 24.231 1.00 95.62 133 GLN A O 1
ATOM 1096 N N . GLU A 1 134 ? -20.340 -9.440 24.599 1.00 95.50 134 GLU A N 1
ATOM 1097 C CA . GLU A 1 134 ? -20.709 -9.320 23.181 1.00 95.50 134 GLU A CA 1
ATOM 1098 C C . GLU A 1 134 ? -20.165 -8.027 22.554 1.00 95.50 134 GLU A C 1
ATOM 1100 O O . GLU A 1 134 ? -19.712 -8.024 21.406 1.00 95.50 134 GLU A O 1
ATOM 1105 N N . ARG A 1 135 ? -20.200 -6.912 23.297 1.00 96.75 135 ARG A N 1
ATOM 1106 C CA . ARG A 1 135 ? -19.638 -5.639 22.833 1.00 96.75 135 ARG A CA 1
ATOM 1107 C C . ARG A 1 135 ? -18.127 -5.714 22.665 1.00 96.75 135 ARG A C 1
ATOM 1109 O O . ARG A 1 135 ? -17.639 -5.261 21.632 1.00 96.75 135 ARG A O 1
ATOM 1116 N N . LEU A 1 136 ? -17.416 -6.288 23.633 1.00 96.00 136 LEU A N 1
ATOM 1117 C CA . LEU A 1 136 ? -15.967 -6.476 23.551 1.00 96.00 136 LEU A CA 1
ATOM 1118 C C . LEU A 1 136 ? -15.592 -7.350 22.346 1.00 96.00 136 LEU A C 1
ATOM 1120 O O . LEU A 1 136 ? -14.753 -6.948 21.544 1.00 96.00 136 LEU A O 1
ATOM 1124 N N . ASP A 1 137 ? -16.293 -8.464 22.131 1.00 96.38 137 ASP A N 1
ATOM 1125 C CA . ASP A 1 137 ? -16.082 -9.342 20.973 1.00 96.38 137 ASP A CA 1
ATOM 1126 C C . ASP A 1 137 ? -16.270 -8.608 19.636 1.00 96.38 137 ASP A C 1
ATOM 1128 O O . ASP A 1 137 ? -15.550 -8.850 18.660 1.00 96.38 137 ASP A O 1
ATOM 1132 N N . ILE A 1 138 ? -17.275 -7.731 19.549 1.00 96.69 138 ILE A N 1
ATOM 1133 C CA . ILE A 1 138 ? -17.524 -6.920 18.351 1.00 96.69 138 ILE A CA 1
ATOM 1134 C C . ILE A 1 138 ? -16.418 -5.877 18.170 1.00 96.69 138 ILE A C 1
ATOM 1136 O O . ILE A 1 138 ? -15.945 -5.692 17.047 1.00 96.69 138 ILE A O 1
ATOM 1140 N N . GLU A 1 139 ? -15.992 -5.210 19.243 1.00 95.56 139 GLU A N 1
ATOM 1141 C CA . GLU A 1 139 ? -14.914 -4.216 19.215 1.00 95.56 139 GLU A CA 1
ATOM 1142 C C . GLU A 1 139 ? -13.576 -4.843 18.785 1.00 95.56 139 GLU A C 1
ATOM 1144 O O . GLU A 1 139 ? -12.875 -4.276 17.938 1.00 95.56 139 GLU A O 1
ATOM 1149 N N . GLU A 1 140 ? -13.253 -6.051 19.256 1.00 95.81 140 GLU A N 1
ATOM 1150 C CA . GLU A 1 140 ? -12.070 -6.805 18.824 1.00 95.81 140 GLU A CA 1
ATOM 1151 C C . GLU A 1 140 ? -12.144 -7.192 17.340 1.00 95.81 140 GLU A C 1
ATOM 1153 O O . GLU A 1 140 ? -11.200 -6.951 16.579 1.00 95.81 140 GLU A O 1
ATOM 1158 N N . LYS A 1 141 ? -13.288 -7.729 16.886 1.00 95.94 141 LYS A N 1
ATOM 1159 C CA . LYS A 1 141 ? -13.510 -8.072 15.467 1.00 95.94 141 LYS A CA 1
ATOM 1160 C C . LYS A 1 141 ? -13.398 -6.845 14.568 1.00 95.94 141 LYS A C 1
ATOM 1162 O O . LYS A 1 141 ? -12.790 -6.918 13.499 1.00 95.94 141 LYS A O 1
ATOM 1167 N N . TYR A 1 142 ? -13.966 -5.717 14.991 1.00 96.19 142 TYR A N 1
ATOM 1168 C CA . TYR A 1 142 ? -13.904 -4.469 14.239 1.00 96.19 142 TYR A CA 1
ATOM 1169 C C . TYR A 1 142 ? -12.471 -3.935 14.160 1.00 96.19 142 TYR A C 1
ATOM 1171 O O . TYR A 1 142 ? -12.020 -3.545 13.082 1.00 96.19 142 TYR A O 1
ATOM 1179 N N . THR A 1 143 ? -11.727 -3.990 15.267 1.00 96.50 143 THR A N 1
ATOM 1180 C CA . THR A 1 143 ? -10.311 -3.600 15.310 1.00 96.50 143 THR A CA 1
ATOM 1181 C C . THR A 1 143 ? -9.471 -4.471 14.374 1.00 96.50 143 THR A C 1
ATOM 1183 O O . THR A 1 143 ? -8.729 -3.940 13.547 1.00 96.50 143 THR A O 1
ATOM 1186 N N . SER A 1 144 ? -9.655 -5.794 14.409 1.00 96.19 144 SER A N 1
ATOM 1187 C CA . SER A 1 144 ? -8.971 -6.728 13.506 1.00 96.19 144 SER A CA 1
ATOM 1188 C C . SER A 1 144 ? -9.271 -6.438 12.028 1.00 96.19 144 SER A C 1
ATOM 1190 O O . SER A 1 144 ? -8.356 -6.345 11.203 1.00 96.19 144 SER A O 1
ATOM 1192 N N . LEU A 1 145 ? -10.543 -6.208 11.685 1.00 96.94 145 LEU A N 1
ATOM 1193 C CA . LEU A 1 145 ? -10.948 -5.869 10.319 1.00 96.94 145 LEU A CA 1
ATOM 1194 C C . LEU A 1 145 ? -10.357 -4.525 9.863 1.00 96.94 145 LEU A C 1
ATOM 1196 O O . LEU A 1 145 ? -9.928 -4.381 8.714 1.00 96.94 145 LEU A O 1
ATOM 1200 N N . GLN A 1 146 ? -10.307 -3.540 10.761 1.00 97.19 146 GLN A N 1
ATOM 1201 C CA . GLN A 1 146 ? -9.701 -2.240 10.498 1.00 97.19 146 GLN A CA 1
ATOM 1202 C C . GLN A 1 146 ? -8.194 -2.367 10.232 1.00 97.19 146 GLN A C 1
ATOM 1204 O O . GLN A 1 146 ? -7.693 -1.767 9.276 1.00 97.19 146 GLN A O 1
ATOM 1209 N N . GLU A 1 147 ? -7.469 -3.157 11.023 1.00 96.56 147 GLU A N 1
ATOM 1210 C CA . GLU A 1 147 ? -6.048 -3.434 10.797 1.00 96.56 147 GLU A CA 1
ATOM 1211 C C . GLU A 1 147 ? -5.808 -4.129 9.453 1.00 96.56 147 GLU A C 1
ATOM 1213 O O . GLU A 1 147 ? -4.904 -3.741 8.704 1.00 96.56 147 GLU A O 1
ATOM 1218 N N . GLU A 1 148 ? -6.652 -5.098 9.085 1.00 96.50 148 GLU A N 1
ATOM 1219 C CA . GLU A 1 148 ? -6.569 -5.770 7.789 1.00 96.50 148 GLU A CA 1
ATOM 1220 C C . GLU A 1 148 ? -6.807 -4.788 6.630 1.00 96.50 148 GLU A C 1
ATOM 1222 O O . GLU A 1 148 ? -6.035 -4.760 5.663 1.00 96.50 148 GLU A O 1
ATOM 1227 N N . ALA A 1 149 ? -7.832 -3.936 6.729 1.00 97.31 149 ALA A N 1
ATOM 1228 C CA . ALA A 1 149 ? -8.133 -2.913 5.731 1.00 97.31 149 ALA A CA 1
ATOM 1229 C C . ALA A 1 149 ? -6.976 -1.911 5.577 1.00 97.31 149 ALA A C 1
ATOM 1231 O O . ALA A 1 149 ? -6.566 -1.587 4.454 1.00 97.31 149 ALA A O 1
ATOM 1232 N N . GLN A 1 150 ? -6.384 -1.463 6.687 1.00 97.12 150 GLN A N 1
ATOM 1233 C CA . GLN A 1 150 ? -5.202 -0.602 6.670 1.00 97.12 150 GLN A CA 1
ATOM 1234 C C . GLN A 1 150 ? -3.990 -1.316 6.055 1.00 97.12 150 GLN A C 1
ATOM 1236 O O . GLN A 1 150 ? -3.279 -0.732 5.230 1.00 97.12 150 GLN A O 1
ATOM 1241 N N . GLY A 1 151 ? -3.768 -2.586 6.399 1.00 97.44 151 GLY A N 1
ATOM 1242 C CA . GLY A 1 151 ? -2.705 -3.422 5.844 1.00 97.44 151 GLY A CA 1
ATOM 1243 C C . GLY A 1 151 ? -2.832 -3.595 4.329 1.00 97.44 151 GLY A C 1
ATOM 1244 O O . GLY A 1 151 ? -1.866 -3.364 3.593 1.00 97.44 151 GLY A O 1
ATOM 1245 N N . LYS A 1 152 ? -4.034 -3.921 3.839 1.00 97.38 152 LYS A N 1
ATOM 1246 C CA . LYS A 1 152 ? -4.344 -4.007 2.402 1.00 97.38 152 LYS A CA 1
ATOM 1247 C C . LYS A 1 152 ? -4.146 -2.664 1.704 1.00 97.38 152 LYS A C 1
ATOM 1249 O O . LYS A 1 152 ? -3.515 -2.620 0.651 1.00 97.38 152 LYS A O 1
ATOM 1254 N N . THR A 1 153 ? -4.580 -1.563 2.316 1.00 97.44 153 THR A N 1
ATOM 1255 C CA . THR A 1 153 ? -4.413 -0.210 1.760 1.00 97.44 153 THR A CA 1
ATOM 1256 C C . THR A 1 153 ? -2.938 0.174 1.618 1.00 97.44 153 THR A C 1
ATOM 1258 O O . THR A 1 153 ? -2.536 0.717 0.590 1.00 97.44 153 THR A O 1
ATOM 1261 N N . LYS A 1 154 ? -2.096 -0.139 2.612 1.00 98.06 154 LYS A N 1
ATOM 1262 C CA . LYS A 1 154 ? -0.643 0.101 2.538 1.00 98.06 154 LYS A CA 1
ATOM 1263 C C . LYS A 1 154 ? 0.008 -0.713 1.417 1.00 98.06 154 LYS A C 1
ATOM 1265 O O . LYS A 1 154 ? 0.794 -0.164 0.646 1.00 98.06 154 LYS A O 1
ATOM 1270 N N . LYS A 1 155 ? -0.347 -1.999 1.292 1.00 98.06 155 LYS A N 1
ATOM 1271 C CA . LYS A 1 155 ? 0.139 -2.863 0.202 1.00 98.06 155 LYS A CA 1
ATOM 1272 C C . LYS A 1 155 ? -0.288 -2.326 -1.164 1.00 98.06 155 LYS A C 1
ATOM 1274 O O . LYS A 1 155 ? 0.552 -2.219 -2.053 1.00 98.06 155 LYS A O 1
ATOM 1279 N N . LEU A 1 156 ? -1.551 -1.923 -1.304 1.00 98.00 156 LEU A N 1
ATOM 1280 C CA . LEU A 1 156 ? -2.077 -1.339 -2.535 1.00 98.00 156 LEU A CA 1
ATOM 1281 C C . LEU A 1 156 ? -1.317 -0.069 -2.923 1.00 98.00 156 LEU A C 1
ATOM 1283 O O . LEU A 1 156 ? -0.875 0.038 -4.061 1.00 98.00 156 LEU A O 1
ATOM 1287 N N . LYS A 1 157 ? -1.099 0.856 -1.979 1.00 98.19 157 LYS A N 1
ATOM 1288 C CA . LYS A 1 157 ? -0.305 2.071 -2.222 1.00 98.19 157 LYS A CA 1
ATOM 1289 C C . LYS A 1 157 ? 1.106 1.735 -2.704 1.00 98.19 157 LYS A C 1
ATOM 1291 O O . LYS A 1 157 ? 1.549 2.308 -3.690 1.00 98.19 157 LYS A O 1
ATOM 1296 N N . LYS A 1 158 ? 1.783 0.772 -2.066 1.00 98.25 158 LYS A N 1
ATOM 1297 C CA . LYS A 1 158 ? 3.129 0.341 -2.474 1.00 98.25 158 LYS A CA 1
ATOM 1298 C C . LYS A 1 158 ? 3.146 -0.191 -3.909 1.00 98.25 158 LYS A C 1
ATOM 1300 O O . LYS A 1 158 ? 3.968 0.247 -4.707 1.00 98.25 158 LYS A O 1
ATOM 1305 N N . VAL A 1 159 ? 2.233 -1.106 -4.241 1.00 98.12 159 VAL A N 1
ATOM 1306 C CA . VAL A 1 159 ? 2.141 -1.685 -5.592 1.00 98.12 159 VAL A CA 1
ATOM 1307 C C . VAL A 1 159 ? 1.769 -0.619 -6.619 1.00 98.12 159 VAL A C 1
ATOM 1309 O O . VAL A 1 159 ? 2.326 -0.604 -7.709 1.00 98.12 159 VAL A O 1
ATOM 1312 N N . TRP A 1 160 ? 0.880 0.309 -6.268 1.00 98.31 160 TRP A N 1
ATOM 1313 C CA . TRP A 1 160 ? 0.514 1.423 -7.135 1.00 98.31 160 TRP A CA 1
ATOM 1314 C C . TRP A 1 160 ? 1.707 2.339 -7.427 1.00 98.31 160 TRP A C 1
ATOM 1316 O O . TRP A 1 160 ? 1.933 2.681 -8.583 1.00 98.31 160 TRP A O 1
ATOM 1326 N N . THR A 1 161 ? 2.516 2.676 -6.418 1.00 98.50 161 THR A N 1
ATOM 1327 C CA . THR A 1 161 ? 3.750 3.450 -6.618 1.00 98.50 161 THR A CA 1
ATOM 1328 C C . THR A 1 161 ? 4.734 2.710 -7.521 1.00 98.50 161 THR A C 1
ATOM 1330 O O . THR A 1 161 ? 5.264 3.316 -8.445 1.00 98.50 161 THR A O 1
ATOM 1333 N N . MET A 1 162 ? 4.934 1.402 -7.313 1.00 98.31 162 MET A N 1
ATOM 1334 C CA . MET A 1 162 ? 5.789 0.585 -8.187 1.00 98.31 162 MET A CA 1
ATOM 1335 C C . MET A 1 162 ? 5.265 0.547 -9.627 1.00 98.31 162 MET A C 1
ATOM 1337 O O . MET A 1 162 ? 6.041 0.665 -10.566 1.00 98.31 162 MET A O 1
ATOM 1341 N N . LEU A 1 163 ? 3.949 0.425 -9.807 1.00 98.25 163 LEU A N 1
ATOM 1342 C CA . LEU A 1 163 ? 3.315 0.448 -11.121 1.00 98.25 163 LEU A CA 1
ATOM 1343 C C . LEU A 1 163 ? 3.519 1.798 -11.811 1.00 98.25 163 LEU A C 1
ATOM 1345 O O . LEU A 1 163 ? 3.812 1.826 -13.002 1.00 98.25 163 LEU A O 1
ATOM 1349 N N . MET A 1 164 ? 3.361 2.910 -11.091 1.00 98.44 164 MET A N 1
ATOM 1350 C CA . MET A 1 164 ? 3.563 4.240 -11.669 1.00 98.44 164 MET A CA 1
ATOM 1351 C C . MET A 1 164 ? 5.027 4.496 -12.026 1.00 98.44 164 MET A C 1
ATOM 1353 O O . MET A 1 164 ? 5.275 5.046 -13.093 1.00 98.44 164 MET A O 1
ATOM 1357 N N . ALA A 1 165 ? 5.972 4.031 -11.204 1.00 98.38 165 ALA A N 1
ATOM 1358 C CA . ALA A 1 165 ? 7.398 4.078 -11.524 1.00 98.38 165 ALA A CA 1
ATOM 1359 C C . ALA A 1 165 ? 7.730 3.247 -12.777 1.00 98.38 165 ALA A C 1
ATOM 1361 O O . ALA A 1 165 ? 8.337 3.754 -13.710 1.00 98.38 165 ALA A O 1
ATOM 1362 N N . ALA A 1 166 ? 7.238 2.008 -12.868 1.00 98.31 166 ALA A N 1
ATOM 1363 C CA . ALA A 1 166 ? 7.443 1.179 -14.058 1.00 98.31 166 ALA A CA 1
ATOM 1364 C C . ALA A 1 166 ? 6.810 1.798 -15.320 1.00 98.31 166 ALA A C 1
ATOM 1366 O O . ALA A 1 166 ? 7.353 1.687 -16.416 1.00 98.31 166 ALA A O 1
ATOM 1367 N N . LYS A 1 167 ? 5.660 2.476 -15.183 1.00 98.38 167 LYS A N 1
ATOM 1368 C CA . LYS A 1 167 ? 5.041 3.214 -16.293 1.00 98.38 167 LYS A CA 1
ATOM 1369 C C . LYS A 1 167 ? 5.876 4.411 -16.739 1.00 98.38 167 LYS A C 1
ATOM 1371 O O . LYS A 1 167 ? 5.954 4.635 -17.943 1.00 98.38 167 LYS A O 1
ATOM 1376 N N . SER A 1 168 ? 6.457 5.176 -15.812 1.00 98.38 168 SER A N 1
ATOM 1377 C CA . SER A 1 168 ? 7.342 6.284 -16.183 1.00 98.38 168 SER A CA 1
ATOM 1378 C C . SER A 1 168 ? 8.616 5.767 -16.842 1.00 98.38 168 SER A C 1
ATOM 1380 O O . SER A 1 168 ? 8.943 6.232 -17.923 1.00 98.38 168 SER A O 1
ATOM 1382 N N . GLU A 1 169 ? 9.245 4.730 -16.283 1.00 98.31 169 GLU A N 1
ATOM 1383 C CA . GLU A 1 169 ? 10.429 4.094 -16.880 1.00 98.31 169 GLU A CA 1
ATOM 1384 C C . GLU A 1 169 ? 10.146 3.590 -18.302 1.00 98.31 169 GLU A C 1
ATOM 1386 O O . GLU A 1 169 ? 10.946 3.795 -19.210 1.00 98.31 169 GLU A O 1
ATOM 1391 N N . MET A 1 170 ? 8.982 2.975 -18.535 1.00 98.31 170 MET A N 1
ATOM 1392 C CA . MET A 1 170 ? 8.592 2.535 -19.875 1.00 98.31 170 MET A CA 1
ATOM 1393 C C . MET A 1 170 ? 8.435 3.709 -20.852 1.00 98.31 170 MET A C 1
ATOM 1395 O O . MET A 1 170 ? 8.826 3.586 -22.012 1.00 98.31 170 MET A O 1
ATOM 1399 N N . ALA A 1 171 ? 7.863 4.828 -20.403 1.00 98.44 171 ALA A N 1
ATOM 1400 C CA . ALA A 1 171 ? 7.714 6.022 -21.231 1.00 98.44 171 ALA A CA 1
ATOM 1401 C C . ALA A 1 171 ? 9.076 6.652 -21.565 1.00 98.44 171 ALA A C 1
ATOM 1403 O O . ALA A 1 171 ? 9.307 7.020 -22.718 1.00 98.44 171 ALA A O 1
ATOM 1404 N N . ASP A 1 172 ? 9.982 6.711 -20.587 1.00 98.38 172 ASP A N 1
ATOM 1405 C CA . ASP A 1 172 ? 11.341 7.224 -20.763 1.00 98.38 172 ASP A CA 1
ATOM 1406 C C . ASP A 1 172 ? 12.119 6.357 -21.767 1.00 98.38 172 ASP A C 1
ATOM 1408 O O . ASP A 1 172 ? 12.647 6.877 -22.749 1.00 98.38 172 ASP A O 1
ATOM 1412 N N . LEU A 1 173 ? 12.078 5.026 -21.616 1.00 98.38 173 LEU A N 1
ATOM 1413 C CA . LEU A 1 173 ? 12.710 4.084 -22.552 1.00 98.38 173 LEU A CA 1
ATOM 1414 C C . LEU A 1 173 ? 12.152 4.202 -23.976 1.00 98.38 173 LEU A C 1
ATOM 1416 O O . LEU A 1 173 ? 12.902 4.147 -24.949 1.00 98.38 173 LEU A O 1
ATOM 1420 N N . GLN A 1 174 ? 10.834 4.369 -24.126 1.00 98.31 174 GLN A N 1
ATOM 1421 C CA . GLN A 1 174 ? 10.224 4.584 -25.440 1.00 98.31 174 GLN A CA 1
ATOM 1422 C C . GLN A 1 174 ? 10.699 5.892 -26.079 1.00 98.31 174 GLN A C 1
ATOM 1424 O O . GLN A 1 174 ? 10.946 5.927 -27.286 1.00 98.31 174 GLN A O 1
ATOM 1429 N N . GLN A 1 175 ? 10.842 6.959 -25.289 1.00 98.44 175 GLN A N 1
ATOM 1430 C CA . GLN A 1 175 ? 11.341 8.236 -25.784 1.00 98.44 175 GLN A CA 1
ATOM 1431 C C . GLN A 1 175 ? 12.817 8.153 -26.189 1.00 98.44 175 GLN A C 1
ATOM 1433 O O . GLN A 1 175 ? 13.183 8.687 -27.237 1.00 98.44 175 GLN A O 1
ATOM 1438 N N . GLU A 1 176 ? 13.657 7.498 -25.389 1.00 98.38 176 GLU A N 1
ATOM 1439 C CA . GLU A 1 176 ? 15.066 7.263 -25.719 1.00 98.38 176 GLU A CA 1
ATOM 1440 C C . GLU A 1 176 ? 15.197 6.457 -27.009 1.00 98.38 176 GLU A C 1
ATOM 1442 O O . GLU A 1 176 ? 15.863 6.904 -27.942 1.00 98.38 176 GLU A O 1
ATOM 1447 N N . HIS A 1 177 ? 14.465 5.347 -27.120 1.00 98.31 177 HIS A N 1
ATOM 1448 C CA . HIS A 1 177 ? 14.466 4.521 -28.322 1.00 98.31 177 HIS A CA 1
ATOM 1449 C C . HIS A 1 177 ? 14.030 5.301 -29.570 1.00 98.31 177 HIS A C 1
ATOM 1451 O O . HIS A 1 177 ? 14.642 5.183 -30.631 1.00 98.31 177 HIS A O 1
ATOM 1457 N N . GLN A 1 178 ? 13.000 6.144 -29.450 1.00 98.31 178 GLN A N 1
ATOM 1458 C CA . GLN A 1 178 ? 12.555 6.995 -30.552 1.00 98.31 178 GLN A CA 1
ATOM 1459 C C . GLN A 1 178 ? 13.651 7.986 -30.978 1.00 98.31 178 GLN A C 1
ATOM 1461 O O . GLN A 1 178 ? 13.890 8.151 -32.174 1.00 98.31 178 GLN A O 1
ATOM 1466 N N . ARG A 1 179 ? 14.358 8.607 -30.024 1.00 98.44 179 ARG A N 1
ATOM 1467 C CA . ARG A 1 179 ? 15.487 9.507 -30.322 1.00 98.44 179 ARG A CA 1
ATOM 1468 C C . ARG A 1 179 ? 16.651 8.770 -30.980 1.00 98.44 179 ARG A C 1
ATOM 1470 O O . ARG A 1 179 ? 17.256 9.305 -31.904 1.00 98.44 179 ARG A O 1
ATOM 1477 N N . GLU A 1 180 ? 16.958 7.554 -30.534 1.00 98.25 180 GLU A N 1
ATOM 1478 C CA . GLU A 1 180 ? 17.984 6.710 -31.154 1.00 98.25 180 GLU A CA 1
ATOM 1479 C C . GLU A 1 180 ? 17.622 6.367 -32.600 1.00 98.25 180 GLU A C 1
ATOM 1481 O O . GLU A 1 180 ? 18.452 6.532 -33.494 1.00 98.25 180 GLU A O 1
ATOM 1486 N N . ILE A 1 181 ? 16.373 5.958 -32.853 1.00 98.25 181 ILE A N 1
ATOM 1487 C CA . ILE A 1 181 ? 15.876 5.697 -34.209 1.00 98.25 181 ILE A CA 1
ATOM 1488 C C . ILE A 1 181 ? 16.000 6.950 -35.073 1.00 98.25 181 ILE A C 1
ATOM 1490 O O . ILE A 1 181 ? 16.496 6.872 -36.196 1.00 98.25 181 ILE A O 1
ATOM 1494 N N . GLU A 1 182 ? 15.568 8.106 -34.572 1.00 98.25 182 GLU A N 1
ATOM 1495 C CA . GLU A 1 182 ? 15.677 9.374 -35.297 1.00 98.25 182 GLU A CA 1
ATOM 1496 C C . GLU A 1 182 ? 17.133 9.718 -35.625 1.00 98.25 182 GLU A C 1
ATOM 1498 O O . GLU A 1 182 ? 17.427 10.098 -36.761 1.00 98.25 182 GLU A O 1
ATOM 1503 N N . GLY A 1 183 ? 18.053 9.508 -34.679 1.00 98.25 183 GLY A N 1
ATOM 1504 C CA . GLY A 1 183 ? 19.488 9.691 -34.887 1.00 98.25 183 GLY A CA 1
ATOM 1505 C C . GLY A 1 183 ? 20.060 8.747 -35.946 1.00 98.25 183 GLY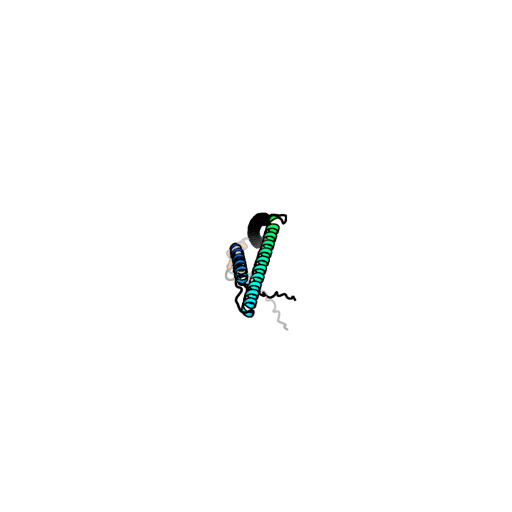 A C 1
ATOM 1506 O O . GLY A 1 183 ? 20.766 9.187 -36.853 1.00 98.25 183 GLY A O 1
ATOM 1507 N N . LEU A 1 184 ? 19.715 7.457 -35.894 1.00 98.25 184 LEU A N 1
ATOM 1508 C CA . LEU A 1 184 ? 20.135 6.477 -36.899 1.00 98.25 184 LEU A CA 1
ATOM 1509 C C . LEU A 1 184 ? 19.577 6.812 -38.287 1.00 98.25 184 LEU A C 1
ATOM 1511 O O . LEU A 1 184 ? 20.304 6.741 -39.278 1.00 98.25 184 LEU A O 1
ATOM 1515 N N . LEU A 1 185 ? 18.308 7.213 -38.375 1.00 98.44 185 LEU A N 1
ATOM 1516 C CA . LEU A 1 185 ? 17.689 7.617 -39.636 1.00 98.44 185 LEU A CA 1
ATOM 1517 C C . LEU A 1 185 ? 18.344 8.873 -40.216 1.00 98.44 185 LEU A C 1
ATOM 1519 O O . LEU A 1 185 ? 18.537 8.940 -41.432 1.00 98.44 185 LEU A O 1
ATOM 1523 N N . GLU A 1 186 ? 18.710 9.853 -39.388 1.00 98.44 186 GLU A N 1
ATOM 1524 C CA . GLU A 1 186 ? 19.423 11.037 -39.870 1.00 98.44 186 GLU A CA 1
ATOM 1525 C C . GLU A 1 186 ? 20.842 10.697 -40.336 1.00 98.44 186 GLU A C 1
ATOM 1527 O O . GLU A 1 186 ? 21.242 11.143 -41.413 1.00 98.44 186 GLU A O 1
ATOM 1532 N N . ASN A 1 187 ? 21.555 9.817 -39.626 1.00 98.38 187 ASN A N 1
ATOM 1533 C CA . ASN A 1 187 ? 22.852 9.302 -40.074 1.00 98.38 187 ASN A CA 1
ATOM 1534 C C . ASN A 1 187 ? 22.738 8.594 -41.431 1.00 98.38 187 ASN A C 1
ATOM 1536 O O . ASN A 1 187 ? 23.522 8.866 -42.339 1.00 98.38 187 ASN A O 1
ATOM 1540 N N . ILE A 1 188 ? 21.723 7.742 -41.622 1.00 98.25 188 ILE A N 1
ATOM 1541 C CA . ILE A 1 188 ? 21.466 7.081 -42.912 1.00 98.25 188 ILE A CA 1
ATOM 1542 C C . ILE A 1 188 ? 21.220 8.119 -44.012 1.00 98.25 188 ILE A C 1
ATOM 1544 O O . ILE A 1 188 ? 21.758 7.990 -45.116 1.00 98.25 188 ILE A O 1
ATOM 1548 N N . ARG A 1 189 ? 20.428 9.164 -43.739 1.00 98.31 189 ARG A N 1
ATOM 1549 C CA . ARG A 1 189 ? 20.180 10.248 -44.704 1.00 98.31 189 ARG A CA 1
ATOM 1550 C C . ARG A 1 189 ? 21.458 11.009 -45.035 1.00 98.31 189 ARG A C 1
ATOM 1552 O O . ARG A 1 189 ? 21.677 11.314 -46.206 1.00 98.31 189 ARG A O 1
ATOM 1559 N N . GLN A 1 190 ? 22.292 11.312 -44.042 1.00 98.19 190 GLN A N 1
ATOM 1560 C CA . GLN A 1 190 ? 23.575 11.975 -44.247 1.00 98.19 190 GLN A CA 1
ATOM 1561 C C . GLN A 1 190 ? 24.507 11.126 -45.114 1.00 98.19 190 GLN A C 1
ATOM 1563 O O . GLN A 1 190 ? 24.917 11.599 -46.172 1.00 98.19 190 GLN A O 1
ATOM 1568 N N . LEU A 1 191 ? 24.743 9.865 -44.744 1.00 98.19 191 LEU A N 1
ATOM 1569 C CA . LEU A 1 191 ? 25.584 8.942 -45.511 1.00 98.19 191 LEU A CA 1
ATOM 1570 C C . LEU A 1 191 ? 25.062 8.749 -46.939 1.00 98.19 191 LEU A C 1
ATOM 1572 O O . LEU A 1 191 ? 25.835 8.734 -47.890 1.00 98.19 191 LEU A O 1
ATOM 1576 N N . SER A 1 192 ? 23.741 8.680 -47.121 1.00 98.06 192 SER A N 1
ATOM 1577 C CA . SER A 1 192 ? 23.133 8.590 -48.454 1.00 98.06 192 SER A CA 1
ATOM 1578 C C . SER A 1 192 ? 23.384 9.843 -49.299 1.00 98.06 192 SER A C 1
ATOM 1580 O O . SER A 1 192 ? 23.591 9.737 -50.508 1.00 98.06 192 SER A O 1
ATOM 1582 N N . ARG A 1 193 ? 23.346 11.041 -48.695 1.00 98.19 193 ARG A N 1
ATOM 1583 C CA . ARG A 1 193 ? 23.671 12.304 -49.382 1.00 98.19 193 ARG A CA 1
ATOM 1584 C C . ARG A 1 193 ? 25.150 12.359 -49.756 1.00 98.19 193 ARG A C 1
ATOM 1586 O O . ARG A 1 193 ? 25.460 12.702 -50.892 1.00 98.19 193 ARG A O 1
ATOM 1593 N N . GLU A 1 194 ? 26.031 11.999 -48.827 1.00 97.81 194 GLU A N 1
ATOM 1594 C CA . GLU A 1 194 ? 27.479 11.964 -49.047 1.00 97.81 194 GLU A CA 1
ATOM 1595 C C . GLU A 1 194 ? 27.849 10.965 -50.142 1.00 97.81 194 GLU A C 1
ATOM 1597 O O . GLU A 1 194 ? 28.544 11.334 -51.084 1.00 97.81 194 GLU A O 1
ATOM 1602 N N . LEU A 1 195 ? 27.308 9.744 -50.099 1.00 97.00 195 LEU A N 1
ATOM 1603 C CA . LEU A 1 195 ? 27.530 8.735 -51.133 1.00 97.00 195 LEU A CA 1
ATOM 1604 C C . LEU A 1 195 ? 27.094 9.237 -52.512 1.00 97.00 195 LEU A C 1
ATOM 1606 O O . LEU A 1 195 ? 27.861 9.150 -53.465 1.00 97.00 195 LEU A O 1
ATOM 1610 N N . ARG A 1 196 ? 25.890 9.816 -52.623 1.00 97.50 196 ARG A N 1
ATOM 1611 C CA . ARG A 1 196 ? 25.406 10.387 -53.892 1.00 97.50 196 ARG A CA 1
ATOM 1612 C C . ARG A 1 196 ? 26.306 11.507 -54.403 1.00 97.50 196 ARG A C 1
ATOM 1614 O O . ARG A 1 196 ? 26.511 11.602 -55.607 1.00 97.50 196 ARG A O 1
ATOM 1621 N N . LEU A 1 197 ? 26.830 12.347 -53.510 1.00 97.38 197 LEU A N 1
ATOM 1622 C CA . LEU A 1 197 ? 27.775 13.397 -53.880 1.00 97.38 197 LEU A CA 1
ATOM 1623 C C . LEU A 1 197 ? 29.087 12.800 -54.407 1.00 97.38 197 LEU A C 1
ATOM 1625 O O . LEU A 1 197 ? 29.560 13.235 -55.452 1.00 97.38 197 LEU A O 1
ATOM 1629 N N . GLN A 1 198 ? 29.650 11.802 -53.720 1.00 96.38 198 GLN A N 1
ATOM 1630 C CA . GLN A 1 198 ? 30.876 11.130 -54.163 1.00 96.38 198 GLN A CA 1
ATOM 1631 C C . GLN A 1 198 ? 30.678 10.440 -55.516 1.00 96.38 198 GLN A C 1
ATOM 1633 O O . GLN A 1 198 ? 31.501 10.619 -56.408 1.00 96.38 198 GLN A O 1
ATOM 1638 N N . MET A 1 199 ? 29.558 9.734 -55.705 1.00 95.06 199 MET A N 1
ATOM 1639 C CA . MET A 1 199 ? 29.198 9.135 -56.995 1.00 95.06 199 MET A CA 1
ATOM 1640 C C . MET A 1 199 ? 29.094 10.196 -58.091 1.00 95.06 199 MET A C 1
ATOM 1642 O O . MET A 1 199 ? 29.710 10.047 -59.136 1.00 95.06 199 MET A O 1
ATOM 1646 N N . LEU A 1 200 ? 28.413 11.318 -57.830 1.00 96.50 200 LEU A N 1
ATOM 1647 C CA . LEU A 1 200 ? 28.307 12.407 -58.801 1.00 96.50 200 LEU A CA 1
ATOM 1648 C C . LEU A 1 200 ? 29.685 12.966 -59.188 1.00 96.50 200 LEU A C 1
ATOM 1650 O O . LEU A 1 200 ? 29.918 13.265 -60.357 1.00 96.50 200 LEU A O 1
ATOM 1654 N N . ILE A 1 201 ? 30.601 13.121 -58.229 1.00 95.75 201 ILE A N 1
ATOM 1655 C CA . ILE A 1 201 ? 31.972 13.565 -58.511 1.00 95.75 201 ILE A CA 1
ATOM 1656 C C . ILE A 1 201 ? 32.695 12.527 -59.379 1.00 95.75 201 ILE A C 1
ATOM 1658 O O . ILE A 1 201 ? 33.305 12.897 -60.380 1.00 95.75 201 ILE A O 1
ATOM 1662 N N . ILE A 1 202 ? 32.603 11.242 -59.038 1.00 94.00 202 ILE A N 1
ATOM 1663 C CA . ILE A 1 202 ? 33.210 10.157 -59.818 1.00 94.00 202 ILE A CA 1
ATOM 1664 C C . ILE A 1 202 ? 32.675 10.169 -61.257 1.00 94.00 202 ILE A C 1
ATOM 1666 O O . ILE A 1 202 ? 33.469 10.258 -62.193 1.00 94.00 202 ILE A O 1
ATOM 1670 N N . ASP A 1 203 ? 31.353 10.208 -61.430 1.00 93.69 203 ASP A N 1
ATOM 1671 C CA . ASP A 1 203 ? 30.681 10.183 -62.734 1.00 93.69 203 ASP A CA 1
ATOM 1672 C C . ASP A 1 203 ? 31.053 11.381 -63.623 1.00 93.69 203 ASP A C 1
ATOM 1674 O O . ASP A 1 203 ? 31.156 11.252 -64.842 1.00 93.69 203 ASP A O 1
ATOM 1678 N N . ASN A 1 204 ? 31.259 12.565 -63.032 1.00 94.88 204 ASN A N 1
ATOM 1679 C CA . ASN A 1 204 ? 31.586 13.777 -63.791 1.00 94.88 204 ASN A CA 1
ATOM 1680 C C . ASN A 1 204 ? 33.079 13.906 -64.125 1.00 94.88 204 ASN A C 1
ATOM 1682 O O . ASN A 1 204 ? 33.420 14.531 -65.130 1.00 94.88 204 ASN A O 1
ATOM 1686 N N . PHE A 1 205 ? 33.973 13.378 -63.284 1.00 94.44 205 PHE A N 1
ATOM 1687 C CA . PHE A 1 205 ? 35.416 13.627 -63.396 1.00 94.44 205 PHE A CA 1
ATOM 1688 C C . PHE A 1 205 ? 36.241 12.405 -63.819 1.00 94.44 205 PHE A C 1
ATOM 1690 O O . PHE A 1 205 ? 37.393 12.578 -64.224 1.00 94.44 205 PHE A O 1
ATOM 1697 N N . ILE A 1 206 ? 35.693 11.188 -63.754 1.00 92.25 206 ILE A N 1
ATOM 1698 C CA . ILE A 1 206 ? 36.402 9.950 -64.096 1.00 92.25 206 ILE A CA 1
ATOM 1699 C C . ILE A 1 206 ? 35.634 9.220 -65.207 1.00 92.25 206 ILE A C 1
ATOM 1701 O O . ILE A 1 206 ? 34.532 8.738 -64.961 1.00 92.25 206 ILE A O 1
ATOM 1705 N N . PRO A 1 207 ? 36.196 9.094 -66.423 1.00 94.38 207 PRO A N 1
ATOM 1706 C CA . PRO A 1 207 ? 35.599 8.285 -67.486 1.00 94.38 207 PRO A CA 1
ATOM 1707 C C . PRO A 1 207 ? 35.376 6.822 -67.074 1.00 94.38 207 PRO A C 1
ATOM 1709 O O . PRO A 1 207 ? 36.213 6.247 -66.375 1.00 94.38 207 PRO A O 1
ATOM 1712 N N . GLN A 1 208 ? 34.298 6.210 -67.576 1.00 90.44 208 GLN A N 1
ATOM 1713 C CA . GLN A 1 208 ? 33.854 4.860 -67.199 1.00 90.44 208 GLN A CA 1
ATOM 1714 C C . GLN A 1 208 ? 34.956 3.795 -67.330 1.00 90.44 208 GLN A C 1
ATOM 1716 O O . GLN A 1 208 ? 35.174 3.023 -66.401 1.00 90.44 208 GLN A O 1
ATOM 1721 N N . ASP A 1 209 ? 35.720 3.816 -68.428 1.00 91.62 209 ASP A N 1
ATOM 1722 C CA . ASP A 1 209 ? 36.804 2.853 -68.680 1.00 91.62 209 ASP A CA 1
ATOM 1723 C C . ASP A 1 209 ? 37.875 2.869 -67.570 1.00 91.62 209 ASP A C 1
ATOM 1725 O O . ASP A 1 209 ? 38.447 1.837 -67.212 1.00 91.62 209 ASP A O 1
ATOM 1729 N N . TYR A 1 210 ? 38.156 4.048 -67.001 1.00 89.25 210 TYR A N 1
ATOM 1730 C CA . TYR A 1 210 ? 39.101 4.186 -65.894 1.00 89.25 210 TYR A CA 1
ATOM 1731 C C . TYR A 1 210 ? 38.487 3.787 -64.552 1.00 89.25 210 TYR A C 1
ATOM 1733 O O . TYR A 1 210 ? 39.217 3.281 -63.702 1.00 89.25 210 TYR A O 1
ATOM 1741 N N . GLN A 1 211 ? 37.178 3.973 -64.357 1.00 89.50 211 GLN A N 1
ATOM 1742 C CA . GLN A 1 211 ? 36.487 3.490 -63.159 1.00 89.50 211 GLN A CA 1
ATOM 1743 C C . GLN A 1 211 ? 36.548 1.959 -63.085 1.00 89.50 211 GLN A C 1
ATOM 1745 O O . GLN A 1 211 ? 37.035 1.420 -62.094 1.00 89.50 211 GLN A O 1
ATOM 1750 N N . GLU A 1 212 ? 36.182 1.269 -64.171 1.00 90.00 212 GLU A N 1
ATOM 1751 C CA . GLU A 1 212 ? 36.255 -0.197 -64.259 1.00 90.00 212 GLU A CA 1
ATOM 1752 C C . GLU A 1 212 ? 37.687 -0.705 -64.053 1.00 90.00 212 GLU A C 1
ATOM 1754 O O . GLU A 1 212 ? 37.923 -1.709 -63.376 1.00 90.00 212 GLU A O 1
ATOM 1759 N N . MET A 1 213 ? 38.680 0.001 -64.604 1.00 89.12 213 MET A N 1
ATOM 1760 C CA . MET A 1 213 ? 40.082 -0.316 -64.350 1.00 89.12 213 MET A CA 1
ATOM 1761 C C . MET A 1 213 ? 40.409 -0.210 -62.853 1.00 89.12 213 MET A C 1
ATOM 1763 O O . MET A 1 213 ? 40.965 -1.147 -62.287 1.00 89.12 213 MET A O 1
ATOM 1767 N N . ILE A 1 214 ? 40.056 0.894 -62.189 1.00 88.88 214 ILE A N 1
ATOM 1768 C CA . ILE A 1 214 ? 40.337 1.095 -60.760 1.00 88.88 214 ILE A CA 1
ATOM 1769 C C . ILE A 1 214 ? 39.661 0.014 -59.907 1.00 88.88 214 ILE A C 1
ATOM 1771 O O . ILE A 1 214 ? 40.332 -0.580 -59.062 1.00 88.88 214 ILE A O 1
ATOM 1775 N N . GLU A 1 215 ? 38.386 -0.293 -60.157 1.00 89.56 215 GLU A N 1
ATOM 1776 C CA . GLU A 1 215 ? 37.632 -1.316 -59.418 1.00 89.56 215 GLU A CA 1
ATOM 1777 C C . GLU A 1 215 ? 38.288 -2.703 -59.500 1.00 89.56 215 GLU A C 1
ATOM 1779 O O . GLU A 1 215 ? 38.410 -3.394 -58.489 1.00 89.56 215 GLU A O 1
ATOM 1784 N N . ASN A 1 216 ? 38.806 -3.089 -60.671 1.00 90.19 216 ASN A N 1
ATOM 1785 C CA . ASN A 1 216 ? 39.478 -4.380 -60.864 1.00 90.19 216 ASN A CA 1
ATOM 1786 C C . ASN A 1 216 ? 40.834 -4.496 -60.137 1.00 90.19 216 ASN A C 1
ATOM 1788 O O . ASN A 1 216 ? 41.297 -5.602 -59.826 1.00 90.19 216 ASN A O 1
ATOM 1792 N N . TYR A 1 217 ? 41.506 -3.369 -59.886 1.00 89.19 217 TYR A N 1
ATOM 1793 C CA . TYR A 1 217 ? 42.844 -3.336 -59.287 1.00 89.19 217 TYR A CA 1
ATOM 1794 C C . TYR A 1 217 ? 42.860 -2.884 -57.823 1.00 89.19 217 TYR A C 1
ATOM 1796 O O . TYR A 1 217 ? 43.937 -2.875 -57.219 1.00 89.19 217 TYR A O 1
ATOM 1804 N N . VAL A 1 218 ? 41.712 -2.551 -57.230 1.00 92.06 218 VAL A N 1
ATOM 1805 C CA . VAL A 1 218 ? 41.605 -2.207 -55.808 1.00 92.06 218 VAL A CA 1
ATOM 1806 C C . VAL A 1 218 ? 41.327 -3.453 -54.959 1.00 92.06 218 VAL A C 1
ATOM 1808 O O . VAL A 1 218 ? 40.727 -4.423 -55.415 1.00 92.06 218 VAL A O 1
ATOM 1811 N N . HIS A 1 219 ? 41.801 -3.460 -53.717 1.00 91.00 219 HIS A N 1
ATOM 1812 C CA . HIS A 1 219 ? 41.462 -4.485 -52.731 1.00 91.00 219 HIS A CA 1
ATOM 1813 C C . HIS A 1 219 ? 41.392 -3.870 -51.336 1.00 91.00 219 HIS A C 1
ATOM 1815 O O . HIS A 1 219 ? 42.074 -2.886 -51.052 1.00 91.00 219 HIS A O 1
ATOM 1821 N N . TRP A 1 220 ? 40.552 -4.439 -50.479 1.00 93.69 220 TRP A N 1
ATOM 1822 C CA . TRP A 1 220 ? 40.449 -4.032 -49.085 1.00 93.69 220 TRP A CA 1
ATOM 1823 C C . TRP A 1 220 ? 41.569 -4.682 -48.270 1.00 93.69 220 TRP A C 1
ATOM 1825 O O . TRP A 1 220 ? 41.774 -5.895 -48.368 1.00 93.69 220 TRP A O 1
ATOM 1835 N N . ASN A 1 221 ? 42.303 -3.884 -47.492 1.00 92.50 221 ASN A N 1
ATOM 1836 C CA . ASN A 1 221 ? 43.311 -4.378 -46.561 1.00 92.50 221 ASN A CA 1
ATOM 1837 C C . ASN A 1 221 ? 42.753 -4.322 -45.130 1.00 92.50 221 ASN A C 1
ATOM 1839 O O . ASN A 1 221 ? 42.675 -3.245 -44.542 1.00 92.50 221 ASN A O 1
ATOM 1843 N N . GLU A 1 222 ? 42.385 -5.483 -44.580 1.00 94.00 222 GLU A N 1
ATOM 1844 C CA . GLU A 1 222 ? 41.797 -5.619 -43.235 1.00 94.00 222 GLU A CA 1
ATOM 1845 C C . GLU A 1 222 ? 42.748 -5.190 -42.103 1.00 94.00 222 GLU A C 1
ATOM 1847 O O . GLU A 1 222 ? 42.287 -4.708 -41.073 1.00 94.00 222 GLU A O 1
ATOM 1852 N N . ASP A 1 223 ? 44.067 -5.320 -42.284 1.00 91.56 223 ASP A N 1
ATOM 1853 C CA . ASP A 1 223 ? 45.048 -5.016 -41.230 1.00 91.56 223 ASP A CA 1
ATOM 1854 C C . ASP A 1 223 ? 45.207 -3.505 -41.000 1.00 91.56 223 ASP A C 1
ATOM 1856 O O . ASP A 1 223 ? 45.554 -3.064 -39.904 1.00 91.56 223 ASP A O 1
ATOM 1860 N N . ILE A 1 224 ? 44.975 -2.709 -42.049 1.00 92.31 224 ILE A N 1
ATOM 1861 C CA . ILE A 1 224 ? 45.115 -1.244 -42.032 1.00 92.31 224 ILE A CA 1
ATOM 1862 C C . ILE A 1 224 ? 43.738 -0.559 -42.059 1.00 92.31 224 ILE A C 1
ATOM 1864 O O . ILE A 1 224 ? 43.611 0.578 -41.613 1.00 92.31 224 ILE A O 1
ATOM 1868 N N . GLY A 1 225 ? 42.695 -1.253 -42.525 1.00 91.69 225 GLY A N 1
ATOM 1869 C CA . GLY A 1 225 ? 41.337 -0.720 -42.632 1.00 91.69 225 GLY A CA 1
ATOM 1870 C C . GLY A 1 225 ? 41.169 0.278 -43.779 1.00 91.69 225 GLY A C 1
ATOM 1871 O O . GLY A 1 225 ? 40.403 1.231 -43.656 1.00 91.69 225 GLY A O 1
ATOM 1872 N N . GLU A 1 226 ? 41.899 0.090 -44.882 1.00 93.31 226 GLU A N 1
ATOM 1873 C CA . GLU A 1 226 ? 41.890 1.003 -46.031 1.00 93.31 226 GLU A CA 1
ATOM 1874 C C . GLU A 1 226 ? 41.859 0.252 -47.374 1.00 93.31 226 GLU A C 1
ATOM 1876 O O . GLU A 1 226 ? 42.391 -0.854 -47.519 1.00 93.31 226 GLU A O 1
ATOM 1881 N N . TRP A 1 227 ? 41.265 0.885 -48.393 1.00 9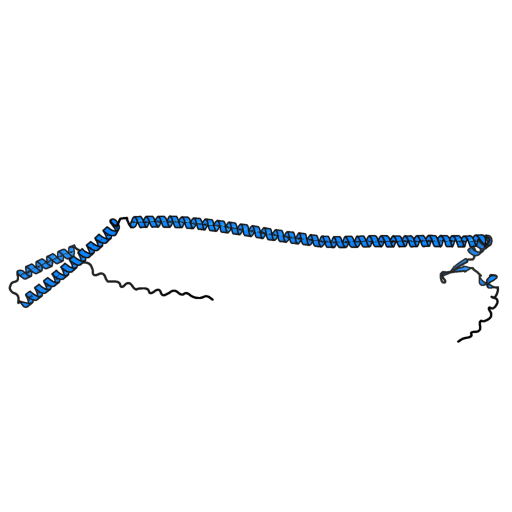0.62 227 TRP A N 1
ATOM 1882 C CA . TRP A 1 227 ? 41.325 0.410 -49.777 1.00 90.62 227 TRP A CA 1
ATOM 1883 C C . TRP A 1 227 ? 42.712 0.667 -50.374 1.00 90.62 227 TRP A C 1
ATOM 1885 O O . TRP A 1 227 ? 43.174 1.805 -50.436 1.00 90.62 227 TRP A O 1
ATOM 1895 N N . GLN A 1 228 ? 43.360 -0.385 -50.875 1.00 89.81 228 GLN A N 1
ATOM 1896 C CA . GLN A 1 228 ? 44.676 -0.317 -51.504 1.00 89.81 228 GLN A CA 1
ATOM 1897 C C . GLN A 1 228 ? 44.590 -0.653 -52.990 1.00 89.81 228 GLN A C 1
ATOM 1899 O O . GLN A 1 228 ? 44.112 -1.714 -53.399 1.00 89.81 228 GLN A O 1
ATOM 1904 N N . LEU A 1 229 ? 45.107 0.245 -53.823 1.00 88.00 229 LEU A N 1
ATOM 1905 C CA . LEU A 1 229 ? 45.227 0.007 -55.255 1.00 88.00 229 LEU A CA 1
ATOM 1906 C C . LEU A 1 229 ? 46.532 -0.762 -55.545 1.00 88.00 229 LEU A C 1
ATOM 1908 O O . LEU A 1 229 ? 47.599 -0.488 -54.987 1.00 88.00 229 LEU A O 1
ATOM 1912 N N . LYS A 1 230 ? 46.462 -1.772 -56.413 1.00 81.19 230 LYS A N 1
ATOM 1913 C CA . LYS A 1 230 ? 47.640 -2.545 -56.823 1.00 81.19 230 LYS A CA 1
ATOM 1914 C C . LYS A 1 230 ? 48.596 -1.653 -57.615 1.00 81.19 230 LYS A C 1
ATOM 1916 O O . LYS A 1 230 ? 48.179 -0.855 -58.448 1.00 81.19 230 LYS A O 1
ATOM 1921 N N . CYS A 1 231 ? 49.896 -1.801 -57.360 1.00 72.75 231 CYS A N 1
ATOM 1922 C CA . CYS A 1 231 ? 50.958 -1.082 -58.075 1.00 72.75 231 CYS A CA 1
ATOM 1923 C C . CYS A 1 231 ? 50.882 0.461 -57.987 1.00 72.75 231 CYS A C 1
ATOM 1925 O O . CYS A 1 231 ? 51.446 1.142 -58.841 1.00 72.75 231 CYS A O 1
ATOM 1927 N N . VAL A 1 232 ? 50.272 1.026 -56.931 1.00 76.12 232 VAL A N 1
ATOM 1928 C CA . VAL A 1 232 ? 50.155 2.488 -56.700 1.00 76.12 232 VAL A CA 1
ATOM 1929 C C . VAL A 1 232 ? 51.482 3.232 -56.831 1.00 76.12 232 VAL A C 1
ATOM 1931 O O . VAL A 1 232 ? 51.514 4.321 -57.402 1.00 76.12 232 VAL A O 1
ATOM 1934 N N . ALA A 1 233 ? 52.586 2.635 -56.377 1.00 71.38 233 ALA A N 1
ATOM 1935 C CA . ALA A 1 233 ? 53.925 3.221 -56.467 1.00 71.38 233 ALA A CA 1
ATOM 1936 C C . ALA A 1 233 ? 54.369 3.552 -57.909 1.00 71.38 233 ALA A C 1
ATOM 1938 O O . ALA A 1 233 ? 55.210 4.426 -58.105 1.00 71.38 233 ALA A O 1
ATOM 1939 N N . TYR A 1 234 ? 53.789 2.891 -58.914 1.00 67.44 234 TYR A N 1
ATOM 1940 C CA . TYR A 1 234 ? 54.113 3.067 -60.334 1.00 67.44 234 TYR A CA 1
ATOM 1941 C C . TYR A 1 234 ? 53.137 4.002 -61.066 1.00 67.44 234 TYR A C 1
ATOM 1943 O O . TYR A 1 234 ? 53.227 4.177 -62.279 1.00 67.44 234 TYR A O 1
ATOM 1951 N N . THR A 1 235 ? 52.195 4.618 -60.346 1.00 71.81 235 THR A N 1
ATOM 1952 C CA . THR A 1 235 ? 51.284 5.620 -60.915 1.00 71.81 235 THR A CA 1
ATOM 1953 C C . THR A 1 235 ? 51.995 6.965 -61.083 1.00 71.81 235 THR A C 1
ATOM 1955 O O . THR A 1 235 ? 52.809 7.370 -60.251 1.00 71.81 235 THR A O 1
ATOM 1958 N N . GLY A 1 236 ? 51.675 7.701 -62.153 1.00 68.50 236 GLY A N 1
ATOM 1959 C CA . GLY A 1 236 ? 52.372 8.944 -62.515 1.00 68.50 236 GLY A CA 1
ATOM 1960 C C . GLY A 1 236 ? 52.377 10.029 -61.425 1.00 68.50 236 GLY A C 1
ATOM 1961 O O . GLY A 1 236 ? 53.338 10.794 -61.339 1.00 68.50 236 GLY A O 1
ATOM 1962 N N . ASN A 1 237 ? 51.358 10.062 -60.558 1.00 75.38 237 ASN A N 1
ATOM 1963 C CA . ASN A 1 237 ? 51.287 10.990 -59.423 1.00 75.38 237 ASN A CA 1
ATOM 1964 C C . ASN A 1 237 ? 52.283 10.637 -58.308 1.00 75.38 237 ASN A C 1
ATOM 1966 O O . ASN A 1 237 ? 52.879 11.540 -57.734 1.00 75.38 237 ASN A O 1
ATOM 1970 N N . ASN A 1 238 ? 52.512 9.346 -58.045 1.00 70.00 238 ASN A N 1
ATOM 1971 C CA . ASN A 1 238 ? 53.486 8.881 -57.051 1.00 70.00 238 ASN A CA 1
ATOM 1972 C C . ASN A 1 238 ? 54.928 8.873 -57.589 1.00 70.00 238 ASN A C 1
ATOM 1974 O O . ASN A 1 238 ? 55.880 8.968 -56.818 1.00 70.00 238 ASN A O 1
ATOM 1978 N N . MET A 1 239 ? 55.104 8.810 -58.913 1.00 68.19 239 MET A N 1
ATOM 1979 C CA . MET A 1 239 ? 56.420 8.911 -59.560 1.00 68.19 239 MET A CA 1
ATOM 1980 C C . MET A 1 239 ? 56.910 10.358 -59.736 1.00 68.19 239 MET A C 1
ATOM 1982 O O . MET A 1 239 ? 58.119 10.592 -59.837 1.00 68.19 239 MET A O 1
ATOM 1986 N N . ARG A 1 240 ? 56.007 11.352 -59.755 1.00 64.88 240 ARG A N 1
ATOM 1987 C CA . ARG A 1 240 ? 56.379 12.771 -59.672 1.00 64.88 240 ARG A CA 1
ATOM 1988 C C . ARG A 1 240 ? 56.836 13.066 -58.247 1.00 64.88 240 ARG A C 1
ATOM 1990 O O . ARG A 1 240 ? 56.026 13.322 -57.366 1.00 64.88 240 ARG A O 1
ATOM 1997 N N . LYS A 1 241 ? 58.153 13.039 -58.025 1.00 60.06 241 LYS A N 1
ATOM 1998 C CA . LYS A 1 241 ? 58.778 13.540 -56.793 1.00 60.06 241 LYS A CA 1
ATOM 1999 C C . LYS A 1 241 ? 58.145 14.886 -56.429 1.00 60.06 241 LYS A C 1
ATOM 2001 O O . LYS A 1 241 ? 58.123 15.784 -57.272 1.00 60.06 241 LYS A O 1
ATOM 2006 N N . GLN A 1 242 ? 57.641 15.005 -55.200 1.00 57.88 242 GLN A N 1
ATOM 2007 C CA . GLN A 1 242 ? 57.230 16.284 -54.628 1.00 57.88 242 GLN A CA 1
ATOM 2008 C C . GLN A 1 242 ? 58.337 17.303 -54.920 1.00 57.88 242 GLN A C 1
ATOM 2010 O O . GLN A 1 242 ? 59.502 17.064 -54.595 1.00 57.88 242 GLN A O 1
ATOM 2015 N N . THR A 1 243 ? 58.001 18.408 -55.586 1.00 58.88 243 THR A N 1
ATOM 2016 C CA . THR A 1 243 ? 58.879 19.581 -55.613 1.00 58.88 243 THR A CA 1
ATOM 2017 C C . THR A 1 243 ? 59.265 19.881 -54.166 1.00 58.88 243 THR A C 1
ATOM 2019 O O . THR A 1 243 ? 58.351 20.010 -53.348 1.00 58.88 243 TH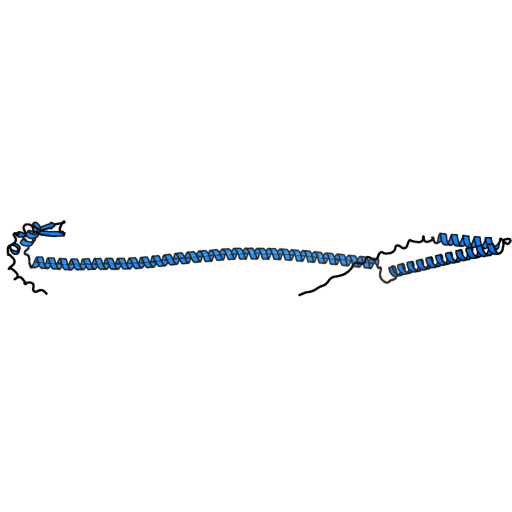R A O 1
ATOM 2022 N N . PRO A 1 244 ? 60.565 19.933 -53.822 1.00 60.06 244 PRO A N 1
ATOM 2023 C CA . PRO A 1 244 ? 60.972 20.077 -52.437 1.00 60.06 244 PRO A CA 1
ATOM 2024 C C . PRO A 1 244 ? 60.388 21.375 -51.887 1.00 60.06 244 PRO A C 1
ATOM 2026 O O . PRO A 1 244 ? 60.656 22.460 -52.407 1.00 60.06 244 PRO A O 1
ATOM 2029 N N . VAL A 1 245 ? 59.549 21.249 -50.858 1.00 59.81 245 VAL A N 1
ATOM 2030 C CA . VAL A 1 245 ? 59.137 22.383 -50.034 1.00 59.81 245 VAL A CA 1
ATOM 2031 C C . VAL A 1 245 ? 60.425 22.918 -49.403 1.00 59.81 245 VAL A C 1
ATOM 2033 O O . VAL A 1 245 ? 61.163 22.123 -48.820 1.00 59.81 245 VAL A O 1
ATOM 2036 N N . PRO A 1 246 ? 60.765 24.210 -49.552 1.00 56.56 246 PRO A N 1
ATOM 2037 C CA . PRO A 1 246 ? 61.968 24.741 -48.932 1.00 56.56 246 PRO A CA 1
ATOM 2038 C C . PRO A 1 246 ? 61.844 24.582 -47.416 1.00 56.56 246 PRO A C 1
ATOM 2040 O O . PRO A 1 246 ? 60.847 25.020 -46.836 1.00 56.56 246 PRO A O 1
ATOM 2043 N N . ASP A 1 247 ? 62.849 23.945 -46.808 1.00 53.69 247 ASP A N 1
ATOM 2044 C CA . ASP A 1 247 ? 62.976 23.778 -45.362 1.00 53.69 247 ASP A CA 1
ATOM 2045 C C . ASP A 1 247 ? 62.670 25.107 -44.671 1.00 53.69 247 ASP A C 1
ATOM 2047 O O . ASP A 1 247 ? 63.432 26.079 -44.766 1.00 53.69 247 ASP A O 1
ATOM 2051 N N . LYS A 1 248 ? 61.549 25.155 -43.946 1.00 57.88 248 LYS A N 1
ATOM 2052 C CA . LYS A 1 248 ? 61.374 26.157 -42.902 1.00 57.88 248 LYS A CA 1
ATOM 2053 C C . LYS A 1 248 ? 62.393 25.808 -41.830 1.00 57.88 248 LYS A C 1
ATOM 2055 O O . LYS A 1 248 ? 62.114 25.006 -40.948 1.00 57.88 248 LYS A O 1
ATOM 2060 N N . LYS A 1 249 ? 63.589 26.388 -41.955 1.00 58.47 249 LYS A N 1
ATOM 2061 C CA . LYS A 1 249 ? 64.572 26.426 -40.878 1.00 58.47 249 LYS A CA 1
ATOM 2062 C C . LYS A 1 249 ? 63.853 26.864 -39.612 1.00 58.47 249 LYS A C 1
ATOM 2064 O O . LYS A 1 249 ? 63.284 27.958 -39.573 1.00 58.47 249 LYS A O 1
ATOM 2069 N N . GLU A 1 250 ? 63.904 25.989 -38.620 1.00 58.03 250 GLU A N 1
ATOM 2070 C CA . GLU A 1 250 ? 63.678 26.303 -37.222 1.00 58.03 250 GLU A CA 1
ATOM 2071 C C . GLU A 1 250 ? 64.345 27.644 -36.898 1.00 58.03 250 GLU A C 1
ATOM 2073 O O . GLU A 1 250 ? 65.552 27.842 -37.073 1.00 58.03 250 GLU A O 1
ATOM 2078 N N . ARG A 1 251 ? 63.531 28.590 -36.450 1.00 51.50 251 ARG A N 1
ATOM 2079 C CA . ARG A 1 251 ? 63.983 29.646 -35.558 1.00 51.50 251 ARG A CA 1
ATOM 2080 C C . ARG A 1 251 ? 63.122 29.536 -34.313 1.00 51.50 251 ARG A C 1
ATOM 2082 O O . ARG A 1 251 ? 62.093 30.194 -34.218 1.00 51.50 251 ARG A O 1
ATOM 2089 N N . ASP A 1 252 ? 63.568 28.658 -33.429 1.00 52.97 252 ASP A N 1
ATOM 2090 C CA . ASP A 1 252 ? 63.323 28.750 -31.993 1.00 52.97 252 ASP A CA 1
ATOM 2091 C C . ASP A 1 252 ? 64.393 29.660 -31.355 1.00 52.97 252 ASP A C 1
ATOM 2093 O O . ASP A 1 252 ? 65.459 29.858 -31.964 1.00 52.97 252 ASP A O 1
ATOM 2097 N N . PRO A 1 253 ? 64.206 30.145 -30.114 1.00 65.75 253 PRO A N 1
ATOM 2098 C CA . PRO A 1 253 ? 63.000 30.139 -29.276 1.00 65.75 253 PRO A CA 1
ATOM 2099 C C . PRO A 1 253 ? 62.393 31.539 -29.047 1.00 65.75 253 PRO A C 1
ATOM 2101 O O . PRO A 1 253 ? 63.077 32.559 -29.304 1.00 65.75 253 PRO A O 1
#

Solvent-accessible surface area (backbone atoms only — not comparable to full-atom values): 14882 Å² total; per-residue (Å²): 139,83,82,88,86,88,84,84,81,88,79,83,78,79,80,78,84,76,79,77,74,82,76,77,51,74,70,56,53,52,53,50,50,54,50,51,54,51,52,52,51,55,61,70,72,58,86,85,67,62,72,67,59,56,49,52,53,50,51,51,50,53,48,52,52,53,52,50,51,49,52,50,52,52,49,51,54,47,50,52,50,48,50,52,48,51,41,48,49,68,66,52,85,53,54,59,66,61,52,48,53,53,50,49,52,54,50,50,54,49,51,53,52,51,50,50,51,49,53,52,51,52,50,53,51,51,53,50,52,53,51,50,50,55,49,49,54,48,53,52,53,52,50,54,52,50,50,50,51,52,51,51,50,54,53,49,52,51,52,51,52,51,51,52,50,52,51,51,52,52,52,51,52,52,50,51,50,49,52,51,50,53,51,52,53,49,50,52,53,49,52,52,52,52,50,54,50,52,50,51,52,44,67,75,74,44,60,68,75,57,49,58,51,49,62,74,43,43,44,80,37,81,93,80,72,46,80,44,59,67,68,52,74,76,35,72,75,64,62,51,70,75,77,80,75,77,80,78,72,84,81,81,134

Secondary structure (DSSP, 8-state):
----------------------PPPHHHHHHHHHHHHHHHHHHHH---S-HHHHHHHHHHHHHHHHHHHHHHHHHHHHHHHHHHHHHHHHTSSS-HHHHHHHHHHHHHHHHHHHHHHHHHHHHHHHHHHHHHHHHHHHHHHHHHHHHHHHHHHHHHHHHHHHHHHHHHHHHHHHHHHHHHHHHHHHHHHHHHHHHHHHHHHHHHHS-HHHHHHHHHHEEEETTTTEEEETTGGGSHHHHS--PPPP-------

Radius of gyration: 76.67 Å; Cα contacts (8 Å, |Δi|>4): 47; chains: 1; bounding box: 121×58×204 Å

Foldseek 3Di:
DDDDDDDDDDDDDDDDDDDDDPQQDPVRLVVLVVVLVVLVVVLVPDPDDDPVVSVVSVVVSVVSVVVSVVSVVVVVVVVVVVVVVVCCCVVVPDNVVVVVVVVVVVVVVVVVVVVVVVVVVVVVVVVVVVVVVVVVVVVVVVVVVVVVVVVVVVVVVVVVVVVVVVVVVVVVVVVVVVVVVVVVVVVVVVVVVVVVVVVVCCPVPPDPVVVVVQVVQWDADPVVRDIDGPPPCPDPVNVPPPPDDPDPPDDDD

Sequence (253 aa):
EEGELGEDGEKRKKRRDQAGKKKVSPDKMMEMQAKIDEERKALETKLDMEEEERNKARAELERREKDLLKAQQEHQSLLEKLSALEKKVIVGGVDLLAKAEEQEKLLEESNMELEERRKRAEQLRKELEEKEQERLDIEEKYTSLQEEAQGKTKKLKKVWTMLMAAKSEMADLQQEHQREIEGLLENIRQLSRELRLQMLIIDNFIPQDYQEMIENYVHWNEDIGEWQLKCVAYTGNNMRKQTPVPDKKERDP

Mean predicted aligned error: 19.24 Å

pLDDT: mean 79.27, std 19.73, range [32.5, 98.5]

Organism: Rattus norvegicus (NCBI:txid10116)